Protein AF-0000000068497912 (afdb_homodimer)

pLDDT: mean 93.5, std 13.85, range [26.97, 98.94]

Sequence (272 aa):
MKKIILASHGDFSKGLLNAVKMIVGDLADCVSSYGLYPGQSASDFALELEKTISEDKECEYIILSDLYGASVCTAMLRLTNLHNVRLFSGMNLNMVLELLTRFSDELTVEDIDQLVEESRRGIQSVTLQIKEEEVFMKKIILASHGDFSKGLLNAVKMIVGDLADCVSSYGLYPGQSASDFALELEKTISEDKECEYIILSDLYGASVCTAMLRLTNLHNVRLFSGMNLNMVLELLTRFSDELTVEDIDQLVEESRRGIQSVTLQIKEEEVF

Solvent-accessible surface area (backbone atoms only — not comparable to full-atom values): 14237 Å² total; per-residue (Å²): 105,65,40,36,37,29,36,19,49,35,41,22,21,52,11,42,48,47,24,47,32,72,72,54,41,73,75,44,70,48,52,47,61,40,54,49,46,94,93,61,58,48,53,59,52,36,53,53,48,45,55,55,47,68,73,38,72,80,40,36,36,38,36,35,14,33,43,69,86,36,65,58,35,53,32,47,40,66,48,42,76,40,91,44,38,45,37,32,22,30,43,33,57,48,36,56,52,45,46,62,72,72,45,79,61,85,77,45,75,67,50,50,54,48,47,45,48,54,33,35,64,37,39,37,82,53,69,68,72,72,72,73,66,71,81,117,105,65,38,35,36,29,36,19,49,35,40,22,21,54,11,42,49,46,25,48,35,74,73,56,42,74,72,43,71,49,51,47,61,39,56,49,48,94,93,61,58,48,52,58,52,36,52,53,47,44,56,55,47,67,73,37,73,81,40,35,37,39,35,35,15,33,41,68,86,35,64,58,36,54,32,46,39,67,49,44,76,42,92,45,37,45,38,31,23,29,43,33,57,48,37,56,50,44,44,63,73,71,46,80,62,84,77,48,73,66,49,50,54,48,47,45,49,54,34,34,63,38,40,37,82,53,68,68,73,73,70,71,67,72,81,117

InterPro domains:
  IPR004701 Phosphotransferase system, mannose-type IIA component [PF03610] (3-112)
  IPR004701 Phosphotransferase system, mannose-type IIA component [PS51096] (1-123)
  IPR033887 PTS system mannose/sorbose specific IIA subunit [cd00006] (2-121)
  IPR036662 Phosphotransferase system, mannose-type IIA component superfamily [G3DSA:3.40.50.510] (1-135)
  IPR036662 Phosphotransferase system, mannose-type IIA component superfamily [SSF53062] (1-130)
  IPR051471 Bacterial PTS system sugar-specific components [PTHR33799] (1-133)

Secondary structure (DSSP, 8-state):
-EEEEEEEETTHHHHHHHHHHHHHGGGGGGEEEEEE-TT--HHHHHHHHHHHHHH-TTSEEEEEES-TTSHHHHHHHGGGGSTTEEEEES--HHHHHHHHHT--SPPPHHHHHHHHHHHHHT-EEE----------/-EEEEEEEETTHHHHHHHHHHHHHGGGGGGEEEEEE-TT--HHHHHHHHHHHHHT-TTSEEEEEES-TTSHHHHHHHGGGGSTTEEEEES--HHHHHHHHHT--SPPPHHHHHHHHHHHHHT-EEE----------

Nearest PDB structures (foldseek):
  3lfh-assembly2_D  TM=8.940E-01  e=1.026E-10  Caldanaerobacter subterraneus subsp. tengcongensis MB4
  3lfh-assembly1_B  TM=8.913E-01  e=1.690E-10  Caldanaerobacter subterraneus subsp. tengcongensis MB4
  5im4-assembly1_F  TM=8.823E-01  e=1.326E-09  Caldanaerobacter subterraneus subsp. tengcongensis MB4
  3bed-assembly1_A  TM=8.560E-01  e=9.185E-09  Enterococcus faecalis V583
  3mtq-assembly1_B  TM=8.418E-01  e=1.264E-07  Klebsiella pneumoniae subsp. pneumoniae MGH 78578

Structure (mmCIF, N/CA/C/O backbone):
data_AF-0000000068497912-model_v1
#
loop_
_entity.id
_entity.type
_entity.pdbx_description
1 polymer 'PTS system, mannose/fructose/sorbose IIA component'
#
loop_
_atom_site.group_PDB
_atom_site.id
_atom_site.type_symbol
_atom_site.label_atom_id
_atom_site.label_alt_id
_atom_site.label_comp_id
_atom_site.label_asym_id
_atom_site.label_entity_id
_atom_site.label_seq_id
_atom_site.pdbx_PDB_ins_code
_atom_site.Cartn_x
_atom_site.Cartn_y
_atom_site.Cartn_z
_atom_site.occupancy
_atom_site.B_iso_or_equiv
_atom_site.auth_seq_id
_atom_site.auth_comp_id
_atom_site.auth_asym_id
_atom_site.auth_atom_id
_atom_site.pdbx_PDB_model_num
ATOM 1 N N . MET A 1 1 ? 11.055 -19.547 -12.219 1 88.06 1 MET A N 1
ATOM 2 C CA . MET A 1 1 ? 10.453 -18.328 -12.766 1 88.06 1 MET A CA 1
ATOM 3 C C . MET A 1 1 ? 9.227 -17.922 -11.961 1 88.06 1 MET A C 1
ATOM 5 O O . MET A 1 1 ? 8.547 -18.766 -11.375 1 88.06 1 MET A O 1
ATOM 9 N N . LYS A 1 2 ? 9.086 -16.578 -11.719 1 95.69 2 LYS A N 1
ATOM 10 C CA . LYS A 1 2 ? 7.895 -16.172 -10.984 1 95.69 2 LYS A CA 1
ATOM 11 C C . LYS A 1 2 ? 7.184 -15.016 -11.68 1 95.69 2 LYS A C 1
ATOM 13 O O . LYS A 1 2 ? 7.812 -14.234 -12.398 1 95.69 2 LYS A O 1
ATOM 18 N N . LYS A 1 3 ? 5.91 -14.984 -11.523 1 97.62 3 LYS A N 1
ATOM 19 C CA . LYS A 1 3 ? 5.047 -13.891 -11.961 1 97.62 3 LYS A CA 1
ATOM 20 C C . LYS A 1 3 ? 4.293 -13.281 -10.781 1 97.62 3 LYS A C 1
ATOM 22 O O . LYS A 1 3 ? 3.82 -14 -9.898 1 97.62 3 LYS A O 1
ATOM 27 N N . ILE A 1 4 ? 4.266 -12.016 -10.812 1 98.5 4 ILE A N 1
ATOM 28 C CA . ILE A 1 4 ? 3.609 -11.289 -9.727 1 98.5 4 ILE A CA 1
ATOM 29 C C . ILE A 1 4 ? 2.395 -10.539 -10.273 1 98.5 4 ILE A C 1
ATOM 31 O O . ILE A 1 4 ? 2.48 -9.875 -11.312 1 98.5 4 ILE A O 1
ATOM 35 N N . ILE A 1 5 ? 1.302 -10.672 -9.594 1 98.81 5 ILE A N 1
ATOM 36 C CA . ILE A 1 5 ? 0.082 -9.969 -9.977 1 98.81 5 ILE A CA 1
ATOM 37 C C . ILE A 1 5 ? -0.362 -9.047 -8.844 1 98.81 5 ILE A C 1
ATOM 39 O O . ILE A 1 5 ? -0.628 -9.508 -7.73 1 98.81 5 ILE A O 1
ATOM 43 N N . LEU A 1 6 ? -0.413 -7.793 -9.125 1 98.94 6 LEU A N 1
ATOM 44 C CA . LEU A 1 6 ? -1.013 -6.824 -8.211 1 98.94 6 LEU A CA 1
ATOM 45 C C . LEU A 1 6 ? -2.508 -6.68 -8.477 1 98.94 6 LEU A C 1
ATOM 47 O O . LEU A 1 6 ? -2.912 -6.297 -9.578 1 98.94 6 LEU A O 1
ATOM 51 N N . ALA A 1 7 ? -3.338 -7.023 -7.52 1 98.88 7 ALA A N 1
ATOM 52 C CA . ALA A 1 7 ? -4.789 -6.969 -7.688 1 98.88 7 ALA A CA 1
ATOM 53 C C . ALA A 1 7 ? -5.418 -5.996 -6.695 1 98.88 7 ALA A C 1
ATOM 55 O O . ALA A 1 7 ? -5.219 -6.113 -5.484 1 98.88 7 ALA A O 1
ATOM 56 N N . SER A 1 8 ? -6.199 -5.078 -7.188 1 98.81 8 SER A N 1
ATOM 57 C CA . SER A 1 8 ? -6.727 -4.051 -6.293 1 98.81 8 SER A CA 1
ATOM 58 C C . SER A 1 8 ? -8.078 -3.529 -6.781 1 98.81 8 SER A C 1
ATOM 60 O O . SER A 1 8 ? -8.516 -3.867 -7.883 1 98.81 8 SER A O 1
ATOM 62 N N . HIS A 1 9 ? -8.664 -2.736 -5.926 1 98.69 9 HIS A N 1
ATOM 63 C CA . HIS A 1 9 ? -9.734 -1.853 -6.383 1 98.69 9 HIS A CA 1
ATOM 64 C C . HIS A 1 9 ? -9.188 -0.761 -7.301 1 98.69 9 HIS A C 1
ATOM 66 O O . HIS A 1 9 ? -8.141 -0.178 -7.023 1 98.69 9 HIS A O 1
ATOM 72 N N . GLY A 1 10 ? -9.844 -0.564 -8.391 1 98.44 10 GLY A N 1
ATOM 73 C CA . GLY A 1 10 ? -9.586 0.565 -9.266 1 98.44 10 GLY A CA 1
ATOM 74 C C . GLY A 1 10 ? -8.141 0.649 -9.719 1 98.44 10 GLY A C 1
ATOM 75 O O . GLY A 1 10 ? -7.562 -0.346 -10.164 1 98.44 10 GLY A O 1
ATOM 76 N N . ASP A 1 11 ? -7.547 1.841 -9.602 1 98.81 11 ASP A N 1
ATOM 77 C CA . ASP A 1 11 ? -6.262 2.145 -10.227 1 98.81 11 ASP A CA 1
ATOM 78 C C . ASP A 1 11 ? -5.113 1.924 -9.242 1 98.81 11 ASP A C 1
ATOM 80 O O . ASP A 1 11 ? -3.963 2.25 -9.547 1 98.81 11 ASP A O 1
ATOM 84 N N . PHE A 1 12 ? -5.383 1.399 -8.086 1 98.94 12 PHE A N 1
ATOM 85 C CA . PHE A 1 12 ? -4.359 1.249 -7.062 1 98.94 12 PHE A CA 1
ATOM 86 C C . PHE A 1 12 ? -3.209 0.387 -7.566 1 98.94 12 PHE A C 1
ATOM 88 O O . PHE A 1 12 ? -2.049 0.801 -7.516 1 98.94 12 PHE A O 1
ATOM 95 N N . SER A 1 13 ? -3.51 -0.768 -8.148 1 98.94 13 SER A N 1
ATOM 96 C CA . SER A 1 13 ? -2.479 -1.689 -8.609 1 98.94 13 SER A CA 1
ATOM 97 C C . SER A 1 13 ? -1.68 -1.091 -9.766 1 98.94 13 SER A C 1
ATOM 99 O O . SER A 1 13 ? -0.455 -1.228 -9.812 1 98.94 13 SER A O 1
ATOM 101 N N . LYS A 1 14 ? -2.365 -0.41 -10.641 1 98.81 14 LYS A N 1
ATOM 102 C CA . LYS A 1 14 ? -1.692 0.235 -11.766 1 98.81 14 LYS A CA 1
ATOM 103 C C . LYS A 1 14 ? -0.735 1.32 -11.281 1 98.81 14 LYS A C 1
ATOM 105 O O . LYS A 1 14 ? 0.389 1.429 -11.781 1 98.81 14 LYS A O 1
ATOM 110 N N . GLY A 1 15 ? -1.198 2.15 -10.367 1 98.88 15 GLY A N 1
ATOM 111 C CA . GLY A 1 15 ? -0.344 3.178 -9.789 1 98.88 15 GLY A CA 1
ATOM 112 C C . GLY A 1 15 ? 0.864 2.615 -9.07 1 98.88 15 GLY A C 1
ATOM 113 O O . GLY A 1 15 ? 1.977 3.127 -9.211 1 98.88 15 GLY A O 1
ATOM 114 N N . LEU A 1 16 ? 0.643 1.588 -8.266 1 98.94 16 LEU A N 1
ATOM 115 C CA . LEU A 1 16 ? 1.737 0.946 -7.543 1 98.94 16 LEU A CA 1
ATOM 116 C C . LEU A 1 16 ? 2.766 0.373 -8.516 1 98.94 16 LEU A C 1
ATOM 118 O O . LEU A 1 16 ? 3.971 0.54 -8.312 1 98.94 16 LEU A O 1
ATOM 122 N N . LEU A 1 17 ? 2.295 -0.245 -9.586 1 98.88 17 LEU A N 1
ATOM 123 C CA . LEU A 1 17 ? 3.203 -0.793 -10.586 1 98.88 17 LEU A CA 1
ATOM 124 C C . LEU A 1 17 ? 4.012 0.315 -11.25 1 98.88 17 LEU A C 1
ATOM 126 O O . LEU A 1 17 ? 5.211 0.151 -11.508 1 98.88 17 LEU A O 1
ATOM 130 N N . ASN A 1 18 ? 3.357 1.405 -11.508 1 98.88 18 ASN A N 1
ATOM 131 C CA . ASN A 1 18 ? 4.066 2.555 -12.055 1 98.88 18 ASN A CA 1
ATOM 132 C C . ASN A 1 18 ? 5.223 2.984 -11.156 1 98.88 18 ASN A C 1
ATOM 134 O O . ASN A 1 18 ? 6.332 3.221 -11.641 1 98.88 18 ASN A O 1
ATOM 138 N N . ALA A 1 19 ? 4.961 3.127 -9.883 1 98.75 19 ALA A N 1
ATOM 139 C CA . ALA A 1 19 ? 5.996 3.512 -8.93 1 98.75 19 ALA A CA 1
ATOM 140 C C . ALA A 1 19 ? 7.125 2.484 -8.906 1 98.75 19 ALA A C 1
ATOM 142 O O . ALA A 1 19 ? 8.305 2.846 -8.883 1 98.75 19 ALA A O 1
ATOM 143 N N . VAL A 1 20 ? 6.762 1.215 -8.906 1 98.75 20 VAL A N 1
ATOM 144 C CA . VAL A 1 20 ? 7.742 0.134 -8.875 1 98.75 20 VAL A CA 1
ATOM 145 C C . VAL A 1 20 ? 8.648 0.229 -10.102 1 98.75 20 VAL A C 1
ATOM 147 O O . VAL A 1 20 ? 9.875 0.156 -9.977 1 98.75 20 VAL A O 1
ATOM 150 N N . LYS A 1 21 ? 8.07 0.442 -11.25 1 98.62 21 LYS A N 1
ATOM 151 C CA . LYS A 1 21 ? 8.836 0.532 -12.492 1 98.62 21 LYS A CA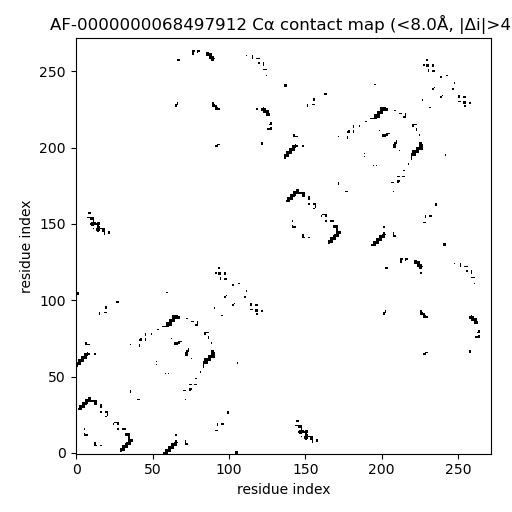 1
ATOM 152 C C . LYS A 1 21 ? 9.773 1.737 -12.477 1 98.62 21 LYS A C 1
ATOM 154 O O . LYS A 1 21 ? 10.883 1.68 -13.016 1 98.62 21 LYS A O 1
ATOM 159 N N . MET A 1 22 ? 9.344 2.791 -11.906 1 97.94 22 MET A N 1
ATOM 160 C CA . MET A 1 22 ? 10.18 3.982 -11.789 1 97.94 22 MET A CA 1
ATOM 161 C C . MET A 1 22 ? 11.414 3.697 -10.938 1 97.94 22 MET A C 1
ATOM 163 O O . MET A 1 22 ? 12.477 4.289 -11.156 1 97.94 22 MET A O 1
ATOM 167 N N . ILE A 1 23 ? 11.234 2.811 -10.016 1 97.62 23 ILE A N 1
ATOM 168 C CA . ILE A 1 23 ? 12.305 2.588 -9.047 1 97.62 23 ILE A CA 1
ATOM 169 C C . ILE A 1 23 ? 13.25 1.507 -9.562 1 97.62 23 ILE A C 1
ATOM 171 O O . ILE A 1 23 ? 14.477 1.672 -9.516 1 97.62 23 ILE A O 1
ATOM 175 N N . VAL A 1 24 ? 12.672 0.372 -10.148 1 97.5 24 VAL A N 1
ATOM 176 C CA . VAL A 1 24 ? 13.539 -0.77 -10.406 1 97.5 24 VAL A CA 1
ATOM 177 C C . VAL A 1 24 ? 13.578 -1.069 -11.898 1 97.5 24 VAL A C 1
ATOM 179 O O . VAL A 1 24 ? 14.266 -1.998 -12.336 1 97.5 24 VAL A O 1
ATOM 182 N N . GLY A 1 25 ? 12.852 -0.428 -12.703 1 97.38 25 GLY A N 1
ATOM 183 C CA . GLY A 1 25 ? 12.906 -0.598 -14.141 1 97.38 25 GLY A CA 1
ATOM 184 C C . GLY A 1 25 ? 12.492 -1.987 -14.594 1 97.38 25 GLY A C 1
ATOM 185 O O . GLY A 1 25 ? 11.422 -2.477 -14.227 1 97.38 25 GLY A O 1
ATOM 186 N N . ASP A 1 26 ? 13.406 -2.648 -15.258 1 96.5 26 ASP A N 1
ATOM 187 C CA . ASP A 1 26 ? 13.125 -3.906 -15.945 1 96.5 26 ASP A CA 1
ATOM 188 C C . ASP A 1 26 ? 12.938 -5.047 -14.953 1 96.5 26 ASP A C 1
ATOM 190 O O . ASP A 1 26 ? 12.352 -6.078 -15.281 1 96.5 26 ASP A O 1
ATOM 194 N N . LEU A 1 27 ? 13.445 -4.859 -13.781 1 96.19 27 LEU A N 1
ATOM 195 C CA . LEU A 1 27 ? 13.234 -5.887 -12.766 1 96.19 27 LEU A CA 1
ATOM 196 C C . LEU A 1 27 ? 11.742 -6.121 -12.531 1 96.19 27 LEU A C 1
ATOM 198 O O . LEU A 1 27 ? 11.344 -7.184 -12.055 1 96.19 27 LEU A O 1
ATOM 202 N N . ALA A 1 28 ? 10.891 -5.164 -12.969 1 97.69 28 ALA A N 1
ATOM 203 C CA . ALA A 1 28 ? 9.453 -5.242 -12.734 1 97.69 28 ALA A CA 1
ATOM 204 C C . ALA A 1 28 ? 8.727 -5.863 -13.922 1 97.69 28 ALA A C 1
ATOM 206 O O . ALA A 1 28 ? 7.496 -5.887 -13.969 1 97.69 28 ALA A O 1
ATOM 207 N N . ASP A 1 29 ? 9.422 -6.418 -14.852 1 97.5 29 ASP A N 1
ATOM 208 C CA . ASP A 1 29 ? 8.805 -6.93 -16.078 1 97.5 29 ASP A CA 1
ATOM 209 C C . ASP A 1 29 ? 7.922 -8.141 -15.781 1 97.5 29 ASP A C 1
ATOM 211 O O . ASP A 1 29 ? 7.031 -8.469 -16.562 1 97.5 29 ASP A O 1
ATOM 215 N N . CYS A 1 30 ? 8.188 -8.805 -14.688 1 97.5 30 CYS A N 1
ATOM 216 C CA . CYS A 1 30 ? 7.414 -9.984 -14.328 1 97.5 30 CYS A CA 1
ATOM 217 C C . CYS A 1 30 ? 6.18 -9.609 -13.516 1 97.5 30 CYS A C 1
ATOM 219 O O . CYS A 1 30 ? 5.461 -10.477 -13.023 1 97.5 30 CYS A O 1
ATOM 221 N N . VAL A 1 31 ? 5.898 -8.312 -13.391 1 98.56 31 VAL A N 1
ATOM 222 C CA . VAL A 1 31 ? 4.781 -7.832 -12.586 1 98.56 31 VAL A CA 1
ATOM 223 C C . VAL A 1 31 ? 3.664 -7.336 -13.5 1 98.56 31 VAL A C 1
ATOM 225 O O . VAL A 1 31 ? 3.916 -6.594 -14.453 1 98.56 31 VAL A O 1
ATOM 228 N N . SER A 1 32 ? 2.449 -7.762 -13.219 1 98.69 32 SER A N 1
ATOM 229 C CA . SER A 1 32 ? 1.259 -7.254 -13.891 1 98.69 32 SER A CA 1
ATOM 230 C C . SER A 1 32 ? 0.24 -6.723 -12.891 1 98.69 32 SER A C 1
ATOM 232 O O . SER A 1 32 ? 0.351 -6.98 -11.688 1 98.69 32 SER A O 1
ATOM 234 N N . SER A 1 33 ? -0.688 -5.93 -13.367 1 98.81 33 SER A N 1
ATOM 235 C CA . SER A 1 33 ? -1.695 -5.34 -12.492 1 98.81 33 SER A CA 1
ATOM 236 C C . SER A 1 33 ? -3.105 -5.664 -12.969 1 98.81 33 SER A C 1
ATOM 238 O O . SER A 1 33 ? -3.34 -5.801 -14.172 1 98.81 33 SER A O 1
ATOM 240 N N . TYR A 1 34 ? -3.943 -5.816 -11.984 1 98.62 34 TYR A N 1
ATOM 241 C CA . TYR A 1 34 ? -5.383 -5.949 -12.188 1 98.62 34 TYR A CA 1
ATOM 242 C C . TYR A 1 34 ? -6.152 -4.988 -11.289 1 98.62 34 TYR A C 1
ATOM 244 O O . TYR A 1 34 ? -5.918 -4.938 -10.086 1 98.62 34 TYR A O 1
ATOM 252 N N . GLY A 1 35 ? -7.047 -4.215 -11.906 1 98.75 35 GLY A N 1
ATOM 253 C CA . GLY A 1 35 ? -7.965 -3.352 -11.18 1 98.75 35 GLY A CA 1
ATOM 254 C C . GLY A 1 35 ? -9.414 -3.764 -11.328 1 98.75 35 GLY A C 1
ATOM 255 O O . GLY A 1 35 ? -9.875 -4.031 -12.438 1 98.75 35 GLY A O 1
ATOM 256 N N . LEU A 1 36 ? -10.109 -3.844 -10.211 1 98.62 36 LEU A N 1
ATOM 257 C CA . LEU A 1 36 ? -11.547 -4.109 -10.219 1 98.62 36 LEU A CA 1
ATOM 258 C C . LEU A 1 36 ? -12.344 -2.807 -10.258 1 98.62 36 LEU A C 1
ATOM 260 O O . LEU A 1 36 ? -12.188 -1.956 -9.375 1 98.62 36 LEU A O 1
ATOM 264 N N . TYR A 1 37 ? -13.164 -2.709 -11.211 1 98.12 37 TYR A N 1
ATOM 265 C CA . TYR A 1 37 ? -13.961 -1.497 -11.383 1 98.12 37 TYR A CA 1
ATOM 266 C C . TYR A 1 37 ? -15.445 -1.782 -11.172 1 98.12 37 TYR A C 1
ATOM 268 O O . TYR A 1 37 ? -15.867 -2.939 -11.203 1 98.12 37 TYR A O 1
ATOM 276 N N . PRO A 1 38 ? -16.203 -0.681 -10.836 1 96.25 38 PRO A N 1
ATOM 277 C CA . PRO A 1 38 ? -17.641 -0.885 -10.617 1 96.25 38 PRO A CA 1
ATOM 278 C C . PRO A 1 38 ? -18.312 -1.635 -11.766 1 96.25 38 PRO A C 1
ATOM 280 O O . PRO A 1 38 ? -18.062 -1.335 -12.938 1 96.25 38 PRO A O 1
ATOM 283 N N . GLY A 1 39 ? -19.094 -2.568 -11.438 1 96.19 39 GLY A N 1
ATOM 284 C CA . GLY A 1 39 ? -19.828 -3.336 -12.43 1 96.19 39 GLY A CA 1
ATOM 285 C C . GLY A 1 39 ? -19.094 -4.586 -12.875 1 96.19 39 GLY A C 1
ATOM 286 O O . GLY A 1 39 ? -19.641 -5.41 -13.609 1 96.19 39 GLY A O 1
ATOM 287 N N . GLN A 1 40 ? -17.875 -4.742 -12.445 1 96.88 40 GLN A N 1
ATOM 288 C CA . GLN A 1 40 ? -17.094 -5.918 -12.789 1 96.88 40 GLN A CA 1
ATOM 289 C C . GLN A 1 40 ? -17.125 -6.953 -11.672 1 96.88 40 GLN A C 1
ATOM 291 O O . GLN A 1 40 ? -17.516 -6.641 -10.547 1 96.88 40 GLN A O 1
ATOM 296 N N . SER A 1 41 ? -16.75 -8.219 -12.086 1 96.5 41 SER A N 1
ATOM 297 C CA . SER A 1 41 ? -16.688 -9.32 -11.141 1 96.5 41 SER A CA 1
ATOM 298 C C . SER A 1 41 ? -15.258 -9.797 -10.922 1 96.5 41 SER A C 1
ATOM 300 O O . SER A 1 41 ? -14.617 -10.281 -11.859 1 96.5 41 SER A O 1
ATOM 302 N N . ALA A 1 42 ? -14.805 -9.672 -9.75 1 96.44 42 ALA A N 1
ATOM 303 C CA . ALA A 1 42 ? -13.469 -10.164 -9.43 1 96.44 42 ALA A CA 1
ATOM 304 C C . ALA A 1 42 ? -13.352 -11.656 -9.695 1 96.44 42 ALA A C 1
ATOM 306 O O . ALA A 1 42 ? -12.289 -12.148 -10.07 1 96.44 42 ALA A O 1
ATOM 307 N N . SER A 1 43 ? -14.43 -12.391 -9.578 1 97.44 43 SER A N 1
ATOM 308 C CA . SER A 1 43 ? -14.453 -13.828 -9.805 1 97.44 43 SER A CA 1
ATOM 309 C C . SER A 1 43 ? -14.141 -14.164 -11.258 1 97.44 43 SER A C 1
ATOM 311 O O . SER A 1 43 ? -13.516 -15.188 -11.547 1 97.44 43 SER A O 1
ATOM 313 N N . ASP A 1 44 ? -14.57 -13.328 -12.148 1 97.62 44 ASP A N 1
ATOM 314 C CA . ASP A 1 44 ? -14.281 -13.547 -13.562 1 97.62 44 ASP A CA 1
ATOM 315 C C . ASP A 1 44 ? -12.773 -13.508 -13.82 1 97.62 44 ASP A C 1
ATOM 317 O O . ASP A 1 44 ? -12.242 -14.359 -14.539 1 97.62 44 ASP A O 1
ATOM 321 N N . PHE A 1 45 ? -12.156 -12.594 -13.227 1 96.94 45 PHE A N 1
ATOM 322 C CA . PHE A 1 45 ? -10.711 -12.5 -13.375 1 96.94 45 PHE A CA 1
ATOM 323 C C . PHE A 1 45 ? -10.023 -13.703 -12.75 1 96.94 45 PHE A C 1
ATOM 325 O O . PHE A 1 45 ? -9.094 -14.273 -13.328 1 96.94 45 PHE A O 1
ATOM 332 N N . ALA A 1 46 ? -10.453 -14.039 -11.57 1 97.88 46 ALA A N 1
ATOM 333 C CA . ALA A 1 46 ? -9.875 -15.188 -10.883 1 97.88 46 ALA A CA 1
ATOM 334 C C . ALA A 1 46 ? -9.984 -16.453 -11.734 1 97.88 46 ALA A C 1
ATOM 336 O O . ALA A 1 46 ? -9.047 -17.25 -11.789 1 97.88 46 ALA A O 1
ATOM 337 N N . LEU A 1 47 ? -11.102 -16.609 -12.414 1 97.44 47 LEU A N 1
ATOM 338 C CA . LEU A 1 47 ? -11.312 -17.781 -13.273 1 97.44 47 LEU A CA 1
ATOM 339 C C . LEU A 1 47 ? -10.352 -17.75 -14.453 1 97.44 47 LEU A C 1
ATOM 341 O O . LEU A 1 47 ? -9.781 -18.797 -14.805 1 97.44 47 LEU A O 1
ATOM 345 N N . GLU A 1 48 ? -10.234 -16.609 -14.977 1 97 48 GLU A N 1
ATOM 346 C CA . GLU A 1 48 ? -9.289 -16.469 -16.078 1 97 48 GLU A CA 1
ATOM 347 C C . GLU A 1 48 ? -7.863 -16.766 -15.625 1 97 48 GLU A C 1
ATOM 349 O O . GLU A 1 48 ? -7.117 -17.469 -16.312 1 97 48 GLU A O 1
ATOM 354 N N . LEU A 1 49 ? -7.52 -16.25 -14.516 1 97.5 49 LEU A N 1
ATOM 355 C CA . LEU A 1 49 ? -6.184 -16.453 -13.961 1 97.5 49 LEU A CA 1
ATOM 356 C C . LEU A 1 49 ? -5.965 -17.922 -13.625 1 97.5 49 LEU A C 1
ATOM 358 O O . LEU A 1 49 ? -4.875 -18.469 -13.844 1 97.5 49 LEU A O 1
ATOM 362 N N . GLU A 1 50 ? -6.973 -18.531 -13.102 1 97.75 50 GLU A N 1
ATOM 363 C CA . GLU A 1 50 ? -6.895 -19.953 -12.766 1 97.75 50 GLU A CA 1
ATOM 364 C C . GLU A 1 50 ? -6.535 -20.797 -13.992 1 97.75 50 GLU A C 1
ATOM 366 O O . GLU A 1 50 ? -5.691 -21.688 -13.914 1 97.75 50 GLU A O 1
ATOM 371 N N . LYS A 1 51 ? -7.172 -20.5 -15.078 1 97.25 51 LYS A N 1
ATOM 372 C CA . LYS A 1 51 ? -6.895 -21.219 -16.328 1 97.25 51 LYS A CA 1
ATOM 373 C C . LYS A 1 51 ? -5.441 -21.016 -16.75 1 97.25 51 LYS A C 1
ATOM 375 O O . LYS A 1 51 ? -4.758 -21.984 -17.094 1 97.25 51 LYS A O 1
ATOM 380 N N . THR A 1 52 ? -5.016 -19.781 -16.688 1 96.88 52 THR A N 1
ATOM 381 C CA . THR A 1 52 ? -3.648 -19.453 -17.078 1 96.88 52 THR A CA 1
ATOM 382 C C . THR A 1 52 ? -2.641 -20.188 -16.188 1 96.88 52 THR A C 1
ATOM 384 O O . THR A 1 52 ? -1.683 -20.781 -16.688 1 96.88 52 THR A O 1
ATOM 387 N N . ILE A 1 53 ? -2.859 -20.141 -14.922 1 97.25 53 ILE A N 1
ATOM 388 C CA . ILE A 1 53 ? -1.931 -20.703 -13.953 1 97.25 53 ILE A CA 1
ATOM 389 C C . ILE A 1 53 ? -1.916 -22.234 -14.078 1 97.25 53 ILE A C 1
ATOM 391 O O . ILE A 1 53 ? -0.862 -22.859 -13.961 1 97.25 53 ILE A O 1
AT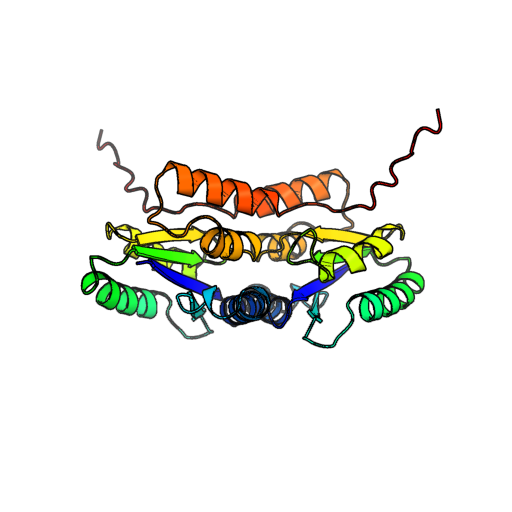OM 395 N N . SER A 1 54 ? -3.057 -22.828 -14.344 1 95.69 54 SER A N 1
ATOM 396 C CA . SER A 1 54 ? -3.17 -24.281 -14.453 1 95.69 54 SER A CA 1
ATOM 397 C C . SER A 1 54 ? -2.365 -24.812 -15.633 1 95.69 54 SER A C 1
ATOM 399 O O . SER A 1 54 ? -1.914 -25.953 -15.617 1 95.69 54 SER A O 1
ATOM 401 N N . GLU A 1 55 ? -2.166 -23.938 -16.562 1 95.31 55 GLU A N 1
ATOM 402 C CA . GLU A 1 55 ? -1.432 -24.312 -17.766 1 95.31 55 GLU A CA 1
ATOM 403 C C . GLU A 1 55 ? 0.061 -24.047 -17.609 1 95.31 55 GLU A C 1
ATOM 405 O O . GLU A 1 55 ? 0.866 -24.469 -18.438 1 95.31 55 GLU A O 1
ATOM 410 N N . ASP A 1 56 ? 0.419 -23.359 -16.625 1 94.38 56 ASP A N 1
ATOM 411 C CA . ASP A 1 56 ? 1.802 -22.969 -16.375 1 94.38 56 ASP A CA 1
ATOM 412 C C . ASP A 1 56 ? 2.26 -23.453 -14.992 1 94.38 56 ASP A C 1
ATOM 414 O O . ASP A 1 56 ? 2.645 -22.656 -14.141 1 94.38 56 ASP A O 1
ATOM 418 N N . LYS A 1 57 ? 2.385 -24.688 -14.828 1 91.19 57 LYS A N 1
ATOM 419 C CA . LYS A 1 57 ? 2.557 -25.312 -13.523 1 91.19 57 LYS A CA 1
ATOM 420 C C . LYS A 1 57 ? 3.975 -25.109 -12.992 1 91.19 57 LYS A C 1
ATOM 422 O O . LYS A 1 57 ? 4.219 -25.234 -11.789 1 91.19 57 LYS A O 1
ATOM 427 N N . GLU A 1 58 ? 4.891 -24.781 -13.805 1 93 58 GLU A N 1
ATOM 428 C CA . GLU A 1 58 ? 6.281 -24.641 -13.391 1 93 58 GLU A CA 1
ATOM 429 C C . GLU A 1 58 ? 6.578 -23.219 -12.906 1 93 58 GLU A C 1
ATOM 431 O O . GLU A 1 58 ? 7.605 -22.984 -12.273 1 93 58 GLU A O 1
ATOM 436 N N . CYS A 1 59 ? 5.68 -22.359 -13.164 1 95.88 59 CYS A N 1
ATOM 437 C CA . CYS A 1 59 ? 5.84 -20.969 -12.781 1 95.88 59 CYS A CA 1
ATOM 438 C C . CYS A 1 59 ? 5.156 -20.672 -11.453 1 95.88 59 CYS A C 1
ATOM 440 O O . CYS A 1 59 ? 4.016 -21.094 -11.234 1 95.88 59 CYS A O 1
ATOM 442 N N . GLU A 1 60 ? 5.855 -20.031 -10.562 1 97.44 60 GLU A N 1
ATOM 443 C CA . GLU A 1 60 ? 5.25 -19.578 -9.312 1 97.44 60 GLU A CA 1
ATOM 444 C C . GLU A 1 60 ? 4.5 -18.266 -9.508 1 97.44 60 GLU A C 1
ATOM 446 O O . GLU A 1 60 ? 5.027 -17.328 -10.102 1 97.44 60 GLU A O 1
ATOM 451 N N . TYR A 1 61 ? 3.262 -18.25 -9.031 1 98.06 61 TYR A N 1
ATOM 452 C CA . TYR A 1 61 ? 2.443 -17.047 -9.094 1 98.06 61 TYR A CA 1
ATOM 453 C C . TYR A 1 61 ? 2.258 -16.438 -7.711 1 98.06 61 TYR A C 1
ATOM 455 O O . TYR A 1 61 ? 1.786 -17.109 -6.789 1 98.06 61 TYR A O 1
ATOM 463 N N . ILE A 1 62 ? 2.652 -15.203 -7.629 1 98.5 62 ILE A N 1
ATOM 464 C CA . ILE A 1 62 ? 2.465 -14.461 -6.387 1 98.5 62 ILE A CA 1
ATOM 465 C C . ILE A 1 62 ? 1.446 -13.344 -6.605 1 98.5 62 ILE A C 1
ATOM 467 O O . ILE A 1 62 ? 1.67 -12.438 -7.41 1 98.5 62 ILE A O 1
ATOM 471 N N . ILE A 1 63 ? 0.364 -13.43 -5.867 1 98.81 63 ILE A N 1
ATOM 472 C CA . ILE A 1 63 ? -0.702 -12.438 -5.977 1 98.81 63 ILE A CA 1
ATOM 473 C C . ILE A 1 63 ? -0.695 -11.539 -4.742 1 98.81 63 ILE A C 1
ATOM 475 O O . ILE A 1 63 ? -0.753 -12.023 -3.609 1 98.81 63 ILE A O 1
ATOM 479 N N . LEU A 1 64 ? -0.577 -10.281 -4.965 1 98.88 64 LEU A N 1
ATOM 480 C CA . LEU A 1 64 ? -0.67 -9.273 -3.916 1 98.88 64 LEU A CA 1
ATOM 481 C C . LEU A 1 64 ? -1.978 -8.5 -4.023 1 98.88 64 LEU A C 1
ATOM 483 O O . LEU A 1 64 ? -2.186 -7.75 -4.984 1 98.88 64 LEU A O 1
ATOM 487 N N . SER A 1 65 ? -2.812 -8.656 -3.051 1 98.81 65 SER A N 1
ATOM 488 C CA . SER A 1 65 ? -4.098 -7.965 -3.037 1 98.81 65 SER A CA 1
ATOM 489 C C . SER A 1 65 ? -4.074 -6.762 -2.098 1 98.81 65 SER A C 1
ATOM 491 O O . SER A 1 65 ? -3.242 -6.695 -1.189 1 98.81 65 SER A O 1
ATOM 493 N N . ASP A 1 66 ? -5.008 -5.926 -2.299 1 98.69 66 ASP A N 1
ATOM 494 C CA . ASP A 1 66 ? -4.938 -4.641 -1.609 1 98.69 66 ASP A CA 1
ATOM 495 C C . ASP A 1 66 ? -5.527 -4.738 -0.206 1 98.69 66 ASP A C 1
ATOM 497 O O . ASP A 1 66 ? -5 -4.148 0.739 1 98.69 66 ASP A O 1
ATOM 501 N N . LEU A 1 67 ? -6.59 -5.465 -0.118 1 98.25 67 LEU A N 1
ATOM 502 C CA . LEU A 1 67 ? -7.305 -5.418 1.151 1 98.25 67 LEU A CA 1
ATOM 503 C C . LEU A 1 67 ? -7.891 -6.785 1.494 1 98.25 67 LEU A C 1
ATOM 505 O O . LEU A 1 67 ? -8.68 -7.336 0.724 1 98.25 67 LEU A O 1
ATOM 509 N N . TYR A 1 68 ? -7.609 -7.277 2.656 1 97.12 68 TYR A N 1
ATOM 510 C CA . TYR A 1 68 ? -8.156 -8.539 3.133 1 97.12 68 TYR A CA 1
ATOM 511 C C . TYR A 1 68 ? -9.656 -8.43 3.389 1 97.12 68 TYR A C 1
ATOM 513 O O . TYR A 1 68 ? -10.117 -7.43 3.947 1 97.12 68 TYR A O 1
ATOM 521 N N . GLY A 1 69 ? -10.398 -9.422 2.979 1 95.31 69 GLY A N 1
ATOM 522 C CA . GLY A 1 69 ? -11.82 -9.477 3.268 1 95.31 69 GLY A CA 1
ATOM 523 C C . GLY A 1 69 ? -12.672 -8.805 2.207 1 95.31 69 GLY A C 1
ATOM 524 O O . GLY A 1 69 ? -13.898 -8.883 2.248 1 95.31 69 GLY A O 1
ATOM 525 N N . ALA A 1 70 ? -12.031 -8.156 1.337 1 96.5 70 ALA A N 1
ATOM 526 C CA . ALA A 1 70 ? -12.773 -7.516 0.257 1 96.5 70 ALA A CA 1
ATOM 527 C C . ALA A 1 70 ? -12.93 -8.461 -0.935 1 96.5 70 ALA A C 1
ATOM 529 O O . ALA A 1 70 ? -12.32 -9.531 -0.97 1 96.5 70 ALA A O 1
ATOM 530 N N . SER A 1 71 ? -13.633 -7.965 -1.939 1 96.31 71 SER A N 1
ATOM 531 C CA . SER A 1 71 ? -14.016 -8.82 -3.059 1 96.31 71 SER A CA 1
ATOM 532 C C . SER A 1 71 ? -12.789 -9.273 -3.848 1 96.31 71 SER A C 1
ATOM 534 O O . SER A 1 71 ? -12.711 -10.43 -4.27 1 96.31 71 SER A O 1
ATOM 536 N N . VAL A 1 72 ? -11.867 -8.398 -4.055 1 98 72 VAL A N 1
ATOM 537 C CA . VAL A 1 72 ? -10.688 -8.727 -4.844 1 98 72 VAL A CA 1
ATOM 538 C C . VAL A 1 72 ? -9.914 -9.859 -4.176 1 98 72 VAL A C 1
ATOM 540 O O . VAL A 1 72 ? -9.656 -10.891 -4.797 1 98 72 VAL A O 1
ATOM 543 N N . CYS A 1 73 ? -9.586 -9.672 -2.91 1 98 73 CYS A N 1
ATOM 544 C CA . CYS A 1 73 ? -8.836 -10.688 -2.178 1 98 73 CYS A CA 1
ATOM 545 C C . CYS A 1 73 ? -9.633 -11.984 -2.068 1 98 73 CYS A C 1
ATOM 547 O O . CYS A 1 73 ? -9.086 -13.078 -2.227 1 98 73 CYS A O 1
ATOM 549 N N . THR A 1 74 ? -10.898 -11.852 -1.815 1 97.19 74 THR A N 1
ATOM 550 C CA . THR A 1 74 ? -11.766 -13.008 -1.656 1 97.19 74 THR A CA 1
ATOM 551 C C . THR A 1 74 ? -11.797 -13.844 -2.934 1 97.19 74 THR A C 1
ATOM 553 O O . THR A 1 74 ? -11.719 -15.078 -2.881 1 97.19 74 THR A O 1
ATOM 556 N N . ALA A 1 75 ? -11.859 -13.219 -4.023 1 97.81 75 ALA A N 1
ATOM 557 C CA . ALA A 1 75 ? -11.891 -13.93 -5.301 1 97.81 75 ALA A CA 1
ATOM 558 C C . ALA A 1 75 ? -10.594 -14.68 -5.543 1 97.81 75 ALA A C 1
ATOM 560 O O . ALA A 1 75 ? -10.594 -15.781 -6.102 1 97.81 75 ALA A O 1
ATOM 561 N N . MET A 1 76 ? -9.492 -14.117 -5.078 1 98 76 MET A N 1
ATOM 562 C CA . MET A 1 76 ? -8.18 -14.711 -5.336 1 98 76 MET A CA 1
ATOM 563 C C . MET A 1 76 ? -7.949 -15.922 -4.434 1 98 76 MET A C 1
ATOM 565 O O . MET A 1 76 ? -7.082 -16.75 -4.711 1 98 76 MET A O 1
ATOM 569 N N . LEU A 1 77 ? -8.719 -15.992 -3.381 1 97.12 77 LEU A N 1
ATOM 570 C CA . LEU A 1 77 ? -8.539 -17.062 -2.4 1 97.12 77 LEU A CA 1
ATOM 571 C C . LEU A 1 77 ? -8.648 -18.422 -3.059 1 97.12 77 LEU A C 1
ATOM 573 O O . LEU A 1 77 ? -7.934 -19.359 -2.689 1 97.12 77 LEU A O 1
ATOM 577 N N . ARG A 1 78 ? -9.484 -18.547 -4.016 1 94.69 78 ARG A N 1
ATOM 578 C CA . ARG A 1 78 ? -9.703 -19.844 -4.648 1 94.69 78 ARG A CA 1
ATOM 579 C C . ARG A 1 78 ? -8.445 -20.328 -5.363 1 94.69 78 ARG A C 1
ATOM 581 O O . ARG A 1 78 ? -8.25 -21.531 -5.539 1 94.69 78 ARG A O 1
ATOM 588 N N . LEU A 1 79 ? -7.613 -19.391 -5.785 1 97.38 79 LEU A N 1
ATOM 589 C CA . LEU A 1 79 ? -6.414 -19.734 -6.543 1 97.38 79 LEU A CA 1
ATOM 590 C C . LEU A 1 79 ? -5.363 -20.359 -5.637 1 97.38 79 LEU A C 1
ATOM 592 O O . LEU A 1 79 ? -4.422 -21 -6.117 1 97.38 79 LEU A O 1
ATOM 596 N N . THR A 1 80 ? -5.531 -20.125 -4.34 1 96.69 80 THR A N 1
ATOM 597 C CA . THR A 1 80 ? -4.543 -20.641 -3.396 1 96.69 80 THR A CA 1
ATOM 598 C C . THR A 1 80 ? -4.656 -22.156 -3.273 1 96.69 80 THR A C 1
ATOM 600 O O . THR A 1 80 ? -3.814 -22.797 -2.637 1 96.69 80 THR A O 1
ATOM 603 N N . ASN A 1 81 ? -5.645 -22.797 -3.898 1 93.75 81 ASN A N 1
ATOM 604 C CA . ASN A 1 81 ? -5.746 -24.25 -3.994 1 93.75 81 ASN A CA 1
ATOM 605 C C . ASN A 1 81 ? -4.703 -24.828 -4.941 1 93.75 81 ASN A C 1
ATOM 607 O O . ASN A 1 81 ? -4.426 -26.016 -4.914 1 93.75 81 ASN A O 1
ATOM 611 N N . LEU A 1 82 ? -4.219 -23.969 -5.82 1 94.94 82 LEU A N 1
ATOM 612 C CA . LEU A 1 82 ? -3.15 -24.391 -6.723 1 94.94 82 LEU A CA 1
ATOM 613 C C . LEU A 1 82 ? -1.799 -24.344 -6.02 1 94.94 82 LEU A C 1
ATOM 615 O O . LEU A 1 82 ? -1.493 -23.391 -5.301 1 94.94 82 LEU A O 1
ATOM 619 N N . HIS A 1 83 ? -0.963 -25.312 -6.207 1 92.69 83 HIS A N 1
ATOM 620 C CA . HIS A 1 83 ? 0.257 -25.516 -5.434 1 92.69 83 HIS A CA 1
ATOM 621 C C . HIS A 1 83 ? 1.284 -24.422 -5.73 1 92.69 83 HIS A C 1
ATOM 623 O O . HIS A 1 83 ? 2.201 -24.203 -4.941 1 92.69 83 HIS A O 1
ATOM 629 N N . ASN A 1 84 ? 1.213 -23.781 -6.902 1 96.06 84 ASN A N 1
ATOM 630 C CA . ASN A 1 84 ? 2.225 -22.812 -7.305 1 96.06 84 ASN A CA 1
ATOM 631 C C . ASN A 1 84 ? 1.72 -21.375 -7.152 1 96.06 84 ASN A C 1
ATOM 633 O O . ASN A 1 84 ? 2.152 -20.484 -7.879 1 96.06 84 ASN A O 1
ATOM 637 N N . VAL A 1 85 ? 0.701 -21.172 -6.227 1 97.31 85 VAL A N 1
ATOM 638 C CA . VAL A 1 85 ? 0.149 -19.828 -6.023 1 97.31 85 VAL A CA 1
ATOM 639 C C . VAL A 1 85 ? 0.314 -19.422 -4.559 1 97.31 85 VAL A C 1
ATOM 641 O O . VAL A 1 85 ? 0.029 -20.219 -3.652 1 97.31 85 VAL A O 1
ATOM 644 N N . ARG A 1 86 ? 0.811 -18.219 -4.359 1 97.75 86 ARG A N 1
ATOM 645 C CA . ARG A 1 86 ? 0.82 -17.547 -3.061 1 97.75 86 ARG A CA 1
ATOM 646 C C . ARG A 1 86 ? 0.026 -16.25 -3.105 1 97.75 86 ARG A C 1
ATOM 648 O O . ARG A 1 86 ? 0.12 -15.492 -4.074 1 97.75 86 ARG A O 1
ATOM 655 N N . LEU A 1 87 ? -0.763 -16.062 -2.084 1 98.5 87 LEU A N 1
ATOM 656 C CA . LEU A 1 87 ? -1.599 -14.867 -2 1 98.5 87 LEU A CA 1
ATOM 657 C C . LEU A 1 87 ? -1.264 -14.055 -0.755 1 98.5 87 LEU A C 1
ATOM 659 O O . LEU A 1 87 ? -1.145 -14.609 0.34 1 98.5 87 LEU A O 1
ATOM 663 N N . PHE A 1 88 ? -1.089 -12.773 -0.97 1 98.75 88 PHE A N 1
ATOM 664 C CA . PHE A 1 88 ? -0.898 -11.836 0.132 1 98.75 88 PHE A CA 1
ATOM 665 C C . PHE A 1 88 ? -1.935 -10.719 0.08 1 98.75 88 PHE A C 1
ATOM 667 O O . PHE A 1 88 ? -2.426 -10.375 -0.996 1 98.75 88 PHE A O 1
ATOM 674 N N . SER A 1 89 ? -2.246 -10.148 1.233 1 98.62 89 SER A N 1
ATOM 675 C CA . SER A 1 89 ? -3.076 -8.953 1.319 1 98.62 89 SER A CA 1
ATOM 676 C C . SER A 1 89 ? -2.283 -7.77 1.864 1 98.62 89 SER A C 1
ATOM 678 O O . SER A 1 89 ? -1.186 -7.941 2.396 1 98.62 89 SER A O 1
ATOM 680 N N . GLY A 1 90 ? -2.865 -6.578 1.698 1 98.62 90 GLY A N 1
ATOM 681 C CA . GLY A 1 90 ? -2.277 -5.387 2.289 1 98.62 90 GLY A CA 1
ATOM 682 C C . GLY A 1 90 ? -1.055 -4.887 1.543 1 98.62 90 GLY A C 1
ATOM 683 O O . GLY A 1 90 ? -0.133 -4.336 2.148 1 98.62 90 GLY A O 1
ATOM 684 N N . MET A 1 91 ? -1.051 -5.078 0.311 1 98.75 91 MET A N 1
ATOM 685 C CA . MET A 1 91 ? 0.156 -4.773 -0.453 1 98.75 91 MET A CA 1
ATOM 686 C C . MET A 1 91 ? 0.56 -3.314 -0.269 1 98.75 91 MET A C 1
ATOM 688 O O . MET A 1 91 ? -0.297 -2.441 -0.114 1 98.75 91 MET A O 1
ATOM 692 N N . ASN A 1 92 ? 1.796 -3.066 -0.282 1 98.75 92 ASN A N 1
ATOM 693 C CA . ASN A 1 92 ? 2.428 -1.753 -0.314 1 98.75 92 ASN A CA 1
ATOM 694 C C . ASN A 1 92 ? 3.729 -1.776 -1.111 1 98.75 92 ASN A C 1
ATOM 696 O O . ASN A 1 92 ? 4.098 -2.807 -1.679 1 98.75 92 ASN A O 1
ATOM 700 N N . LEU A 1 93 ? 4.301 -0.676 -1.251 1 98.81 93 LEU A N 1
ATOM 701 C CA . LEU A 1 93 ? 5.488 -0.555 -2.094 1 98.81 93 LEU A CA 1
ATOM 702 C C . LEU A 1 93 ? 6.633 -1.399 -1.546 1 98.81 93 LEU A C 1
ATOM 704 O O . LEU A 1 93 ? 7.336 -2.066 -2.307 1 98.81 93 LEU A O 1
ATOM 708 N N . ASN A 1 94 ? 6.859 -1.432 -0.234 1 98.19 94 ASN A N 1
ATOM 709 C CA . ASN A 1 94 ? 7.906 -2.232 0.394 1 98.19 94 ASN A CA 1
ATOM 710 C C . ASN A 1 94 ? 7.793 -3.705 0.007 1 98.19 94 ASN A C 1
ATOM 712 O O . ASN A 1 94 ? 8.789 -4.34 -0.333 1 98.19 94 ASN A O 1
ATOM 716 N N . MET A 1 95 ? 6.617 -4.199 0.02 1 98.62 95 MET A N 1
ATOM 717 C CA . MET A 1 95 ? 6.383 -5.613 -0.263 1 98.62 95 MET A CA 1
ATOM 718 C C . MET A 1 95 ? 6.82 -5.965 -1.682 1 98.62 95 MET A C 1
ATOM 720 O O . MET A 1 95 ? 7.535 -6.945 -1.891 1 98.62 95 MET A O 1
ATOM 724 N N . VAL A 1 96 ? 6.398 -5.141 -2.621 1 98.62 96 VAL A N 1
ATOM 725 C CA . VAL A 1 96 ? 6.691 -5.418 -4.023 1 98.62 96 VAL A CA 1
ATOM 726 C C . VAL A 1 96 ? 8.195 -5.309 -4.27 1 98.62 96 VAL A C 1
ATOM 728 O O . VAL A 1 96 ? 8.789 -6.176 -4.914 1 98.62 96 VAL A O 1
ATOM 731 N N . LEU A 1 97 ? 8.789 -4.305 -3.684 1 98.12 97 LEU A N 1
ATOM 732 C CA . LEU A 1 97 ? 10.219 -4.109 -3.895 1 98.12 97 LEU A CA 1
ATOM 733 C C . LEU A 1 97 ? 11.023 -5.246 -3.266 1 98.12 97 LEU A C 1
ATOM 735 O O . LEU A 1 97 ? 11.977 -5.746 -3.867 1 98.12 97 LEU A O 1
ATOM 739 N N . GLU A 1 98 ? 10.641 -5.633 -2.061 1 97.06 98 GLU A N 1
ATOM 740 C CA . GLU A 1 98 ? 11.32 -6.754 -1.412 1 97.06 98 GLU A CA 1
ATOM 741 C C . GLU A 1 98 ? 11.211 -8.023 -2.248 1 97.06 98 GLU A C 1
ATOM 743 O O . GLU A 1 98 ? 12.195 -8.742 -2.43 1 97.06 98 GLU A O 1
ATOM 748 N N . LEU A 1 99 ? 10.023 -8.273 -2.742 1 97.31 99 LEU A N 1
ATOM 749 C CA . LEU A 1 99 ? 9.773 -9.461 -3.549 1 97.31 99 LEU A CA 1
ATOM 750 C C . LEU A 1 99 ? 10.68 -9.492 -4.773 1 97.31 99 LEU A C 1
ATOM 752 O O . LEU A 1 99 ? 11.188 -10.547 -5.148 1 97.31 99 LEU A O 1
ATOM 756 N N . LEU A 1 100 ? 10.945 -8.336 -5.352 1 97.06 100 LEU A N 1
ATOM 757 C CA . LEU A 1 100 ? 11.688 -8.242 -6.609 1 97.06 100 LEU A CA 1
ATOM 758 C C . LEU A 1 100 ? 13.188 -8.242 -6.355 1 97.06 100 LEU A C 1
ATOM 760 O O . LEU A 1 100 ? 13.961 -8.734 -7.188 1 97.06 100 LEU A O 1
ATOM 764 N N . THR A 1 101 ? 13.617 -7.754 -5.195 1 96 101 THR A N 1
ATOM 765 C CA . THR A 1 101 ? 15.047 -7.516 -5.02 1 96 101 THR A CA 1
ATOM 766 C C . THR A 1 101 ? 15.656 -8.555 -4.082 1 96 101 THR A C 1
ATOM 768 O O . THR A 1 101 ? 16.844 -8.867 -4.191 1 96 101 THR A O 1
ATOM 771 N N . ARG A 1 102 ? 14.898 -9.062 -3.227 1 93.38 102 ARG A N 1
ATOM 772 C CA . ARG A 1 102 ? 15.469 -9.938 -2.211 1 93.38 102 ARG A CA 1
ATOM 773 C C . ARG A 1 102 ? 15.055 -11.391 -2.453 1 93.38 102 ARG A C 1
ATOM 775 O O . ARG A 1 102 ? 15.797 -12.312 -2.109 1 93.38 102 ARG A O 1
ATOM 782 N N . PHE A 1 103 ? 13.898 -11.602 -3.086 1 90.62 103 PHE A N 1
ATOM 783 C CA . PHE A 1 103 ? 13.375 -12.953 -3.238 1 90.62 103 PHE A CA 1
ATOM 784 C C . PHE A 1 103 ? 13.258 -13.328 -4.711 1 90.62 103 PHE A C 1
ATOM 786 O O . PHE A 1 103 ? 12.148 -13.469 -5.238 1 90.62 103 PHE A O 1
ATOM 793 N N . SER A 1 104 ? 14.312 -13.602 -5.305 1 81.69 104 SER A N 1
ATOM 794 C CA . SER A 1 104 ? 14.344 -13.859 -6.742 1 81.69 104 SER A CA 1
ATOM 795 C C . SER A 1 104 ? 13.945 -15.297 -7.051 1 81.69 104 SER A C 1
ATOM 797 O O . SER A 1 104 ? 13.477 -15.594 -8.156 1 81.69 104 SER A O 1
ATOM 799 N N . ASP A 1 105 ? 14.07 -16.172 -6.086 1 87.38 105 ASP A N 1
ATOM 800 C CA . ASP A 1 105 ? 13.742 -17.578 -6.27 1 87.38 105 ASP A CA 1
ATOM 801 C C . ASP A 1 105 ? 12.359 -17.891 -5.707 1 87.38 105 ASP A C 1
ATOM 803 O O . ASP A 1 105 ? 11.656 -17 -5.227 1 87.38 105 ASP A O 1
ATOM 807 N N . GLU A 1 106 ? 12.008 -19.141 -5.832 1 91.62 106 GLU A N 1
ATOM 808 C CA . GLU A 1 106 ? 10.742 -19.578 -5.254 1 91.62 106 GLU A CA 1
ATOM 809 C C . GLU A 1 106 ? 10.703 -19.328 -3.75 1 91.62 106 GLU A C 1
ATOM 811 O O . GLU A 1 106 ? 11.695 -19.547 -3.051 1 91.62 106 GLU A O 1
ATOM 816 N N . LEU A 1 107 ? 9.562 -18.938 -3.334 1 94.56 107 LEU A N 1
ATOM 817 C CA . LEU A 1 107 ? 9.438 -18.562 -1.927 1 94.56 107 LEU A CA 1
ATOM 818 C C . LEU A 1 107 ? 9.312 -19.812 -1.051 1 94.56 107 LEU A C 1
ATOM 820 O O . LEU A 1 107 ? 8.43 -20.641 -1.264 1 94.56 107 LEU A O 1
ATOM 824 N N . THR A 1 108 ? 10.172 -19.891 -0.107 1 94.62 108 THR A N 1
ATOM 825 C CA . THR A 1 108 ? 10 -20.859 0.969 1 94.62 108 THR A CA 1
ATOM 826 C C . THR A 1 108 ? 9.062 -20.328 2.041 1 94.62 108 THR A C 1
ATOM 828 O O . THR A 1 108 ? 8.68 -19.156 2.004 1 94.62 108 THR A O 1
ATOM 831 N N . VAL A 1 109 ? 8.711 -21.172 2.971 1 93.75 109 VAL A N 1
ATOM 832 C CA . VAL A 1 109 ? 7.879 -20.734 4.09 1 93.75 109 VAL A CA 1
ATOM 833 C C . VAL A 1 109 ? 8.594 -19.641 4.871 1 93.75 109 VAL A C 1
ATOM 835 O O . VAL A 1 109 ? 7.973 -18.656 5.281 1 93.75 109 VAL A O 1
ATOM 838 N N . GLU A 1 110 ? 9.82 -19.828 5.027 1 95.88 110 GLU A N 1
ATOM 839 C CA . GLU A 1 110 ? 10.617 -18.812 5.723 1 95.88 110 GLU A CA 1
ATOM 840 C C . GLU A 1 110 ? 10.633 -17.5 4.961 1 95.88 110 GLU A C 1
ATOM 842 O O . GLU A 1 110 ? 10.594 -16.422 5.566 1 95.88 110 GLU A O 1
ATOM 847 N N . ASP A 1 111 ? 10.742 -17.578 3.66 1 97 111 ASP A N 1
ATOM 848 C CA . ASP A 1 111 ? 10.734 -16.375 2.824 1 97 111 ASP A CA 1
ATOM 849 C C . ASP A 1 111 ? 9.406 -15.633 2.965 1 97 111 ASP A C 1
ATOM 851 O O . ASP A 1 111 ? 9.391 -14.398 2.996 1 97 111 ASP A O 1
ATOM 855 N N . ILE A 1 112 ? 8.359 -16.391 3.039 1 97.25 112 ILE A N 1
ATOM 856 C CA . ILE A 1 112 ? 7.027 -15.805 3.166 1 97.25 112 ILE A CA 1
ATOM 857 C C . ILE A 1 112 ? 6.934 -15 4.461 1 97.25 112 ILE A C 1
ATOM 859 O O . ILE A 1 112 ? 6.48 -13.852 4.457 1 97.25 112 ILE A O 1
ATOM 863 N N . ASP A 1 113 ? 7.379 -15.586 5.512 1 97.44 113 ASP A N 1
ATOM 864 C CA . ASP A 1 113 ? 7.367 -14.906 6.801 1 97.44 113 ASP A CA 1
ATOM 865 C C . ASP A 1 113 ? 8.227 -13.648 6.77 1 97.44 113 ASP A C 1
ATOM 867 O O . ASP A 1 113 ? 7.828 -12.594 7.281 1 97.44 113 ASP A O 1
ATOM 871 N N . GLN A 1 114 ? 9.32 -13.758 6.211 1 97.56 114 GLN A N 1
ATOM 872 C CA . GLN A 1 114 ? 10.242 -12.625 6.133 1 97.56 114 GLN A CA 1
ATOM 873 C C . GLN A 1 114 ? 9.648 -11.5 5.281 1 97.56 114 GLN A C 1
ATOM 875 O O . GLN A 1 114 ? 9.773 -10.328 5.629 1 97.56 114 GLN A O 1
ATOM 880 N N . LEU A 1 115 ? 9.055 -11.875 4.176 1 98.06 115 LEU A N 1
ATOM 881 C CA . LEU A 1 115 ? 8.43 -10.883 3.307 1 98.06 115 LEU A CA 1
ATOM 882 C C . LEU A 1 115 ? 7.352 -10.102 4.055 1 98.06 115 LEU A C 1
ATOM 884 O O . LEU A 1 115 ? 7.301 -8.875 3.98 1 98.06 115 LEU A O 1
ATOM 888 N N . VAL A 1 116 ? 6.523 -10.812 4.797 1 98.31 116 VAL A N 1
ATOM 889 C CA . VAL A 1 116 ? 5.457 -10.188 5.57 1 98.31 116 VAL A CA 1
ATOM 890 C C . VAL A 1 116 ? 6.059 -9.258 6.625 1 98.31 116 VAL A C 1
ATOM 892 O O . VAL A 1 116 ? 5.641 -8.109 6.762 1 98.31 116 VAL A O 1
ATOM 895 N N . GLU A 1 117 ? 7.047 -9.719 7.246 1 97.81 117 GLU A N 1
ATOM 896 C CA . GLU A 1 117 ? 7.691 -8.945 8.305 1 97.81 117 GLU A CA 1
ATOM 897 C C . GLU A 1 117 ? 8.32 -7.672 7.746 1 97.81 117 GLU A C 1
ATOM 899 O O . GLU A 1 117 ? 8.148 -6.586 8.305 1 97.81 117 GLU A O 1
ATOM 904 N N . GLU A 1 118 ? 9.039 -7.828 6.715 1 96.88 118 GLU A N 1
ATOM 905 C CA . GLU A 1 118 ? 9.703 -6.672 6.113 1 96.88 118 GLU A CA 1
ATOM 906 C C . GLU A 1 118 ? 8.688 -5.672 5.574 1 96.88 118 GLU A C 1
ATOM 908 O O . GLU A 1 118 ? 8.906 -4.461 5.633 1 96.88 118 GLU A O 1
ATOM 913 N N . SER A 1 119 ? 7.613 -6.199 5.016 1 98.25 119 SER A N 1
ATOM 914 C CA . SER A 1 119 ? 6.543 -5.34 4.52 1 98.25 119 SER A CA 1
ATOM 915 C C . SER A 1 119 ? 5.906 -4.539 5.648 1 98.25 119 SER A C 1
ATOM 917 O O . SER A 1 119 ? 5.633 -3.346 5.492 1 98.25 119 SER A O 1
ATOM 919 N N . ARG A 1 120 ? 5.738 -5.172 6.777 1 98.5 120 ARG A N 1
ATOM 920 C CA . ARG A 1 120 ? 5.172 -4.52 7.957 1 98.5 120 ARG A CA 1
ATOM 921 C C . ARG A 1 120 ? 6.152 -3.514 8.547 1 98.5 120 ARG A C 1
ATOM 923 O O . ARG A 1 120 ? 5.754 -2.436 8.992 1 98.5 120 ARG A O 1
ATOM 930 N N . ARG A 1 121 ? 7.359 -3.838 8.5 1 97.25 121 ARG A N 1
ATOM 931 C CA . ARG A 1 121 ? 8.391 -2.99 9.086 1 97.25 121 ARG A CA 1
ATOM 932 C C . ARG A 1 121 ? 8.445 -1.632 8.398 1 97.25 121 ARG A C 1
ATOM 934 O O . ARG A 1 121 ? 8.766 -0.622 9.023 1 97.25 121 ARG A O 1
ATOM 941 N N . GLY A 1 122 ? 8.094 -1.647 7.152 1 97.31 122 GLY A N 1
ATOM 942 C CA . GLY A 1 122 ? 8.102 -0.405 6.395 1 97.31 122 GLY A CA 1
ATOM 943 C C . GLY A 1 122 ? 7.02 0.566 6.836 1 97.31 122 GLY A C 1
ATOM 944 O O . GLY A 1 122 ? 7.07 1.752 6.5 1 97.31 122 GLY A O 1
ATOM 945 N N . ILE A 1 123 ? 6.023 0.07 7.574 1 98.5 123 ILE A N 1
ATOM 946 C CA . ILE A 1 123 ? 4.93 0.901 8.062 1 98.5 123 ILE A CA 1
ATOM 947 C C . ILE A 1 123 ? 5.293 1.492 9.422 1 98.5 123 ILE A C 1
ATOM 949 O O . ILE A 1 123 ? 5.32 0.779 10.422 1 98.5 123 ILE A O 1
ATOM 953 N N . GLN A 1 124 ? 5.535 2.852 9.359 1 97.25 124 GLN A N 1
ATOM 954 C CA . GLN A 1 124 ? 6.027 3.516 10.562 1 97.25 124 GLN A CA 1
ATOM 955 C C . GLN A 1 124 ? 5.527 4.953 10.641 1 97.25 124 GLN A C 1
ATOM 957 O O . GLN A 1 124 ? 5.281 5.59 9.609 1 97.25 124 GLN A O 1
ATOM 962 N N . SER A 1 125 ? 5.344 5.398 11.961 1 97.88 125 SER A N 1
ATOM 963 C CA . SER A 1 125 ? 5.316 6.836 12.203 1 97.88 125 SER A CA 1
ATOM 964 C C . SER A 1 125 ? 6.719 7.43 12.156 1 97.88 125 SER A C 1
ATOM 966 O O . SER A 1 125 ? 7.633 6.93 12.82 1 97.88 125 SER A O 1
ATOM 968 N N . VAL A 1 126 ? 6.887 8.43 11.336 1 95.94 126 VAL A N 1
ATOM 969 C CA . VAL A 1 126 ? 8.234 8.93 11.07 1 95.94 126 VAL A CA 1
ATOM 970 C C . VAL A 1 126 ? 8.383 10.336 11.664 1 95.94 126 VAL A C 1
ATOM 972 O O . VAL A 1 126 ? 7.551 11.211 11.422 1 95.94 126 VAL A O 1
ATOM 975 N N . THR A 1 127 ? 9.344 10.531 12.508 1 89.81 127 THR A N 1
ATOM 976 C CA . THR A 1 127 ? 9.656 11.844 13.062 1 89.81 127 THR A CA 1
ATOM 977 C C . THR A 1 127 ? 11.148 12.148 12.914 1 89.81 127 THR A C 1
ATOM 979 O O . THR A 1 127 ? 11.961 11.234 12.758 1 89.81 127 THR A O 1
ATOM 982 N N . LEU A 1 128 ? 11.5 13.414 12.828 1 81.38 128 LEU A N 1
ATOM 983 C CA . LEU A 1 128 ? 12.891 13.836 12.773 1 81.38 128 LEU A CA 1
ATOM 984 C C . LEU A 1 128 ? 13.602 13.539 14.094 1 81.38 128 LEU A C 1
ATOM 986 O O . LEU A 1 128 ? 13.062 13.797 15.164 1 81.38 128 LEU A O 1
ATOM 990 N N . GLN A 1 129 ? 14.219 12.391 14.242 1 64.31 129 GLN A N 1
ATOM 991 C CA . GLN A 1 129 ? 14.992 12.18 15.461 1 64.31 129 GLN A CA 1
ATOM 992 C C . GLN A 1 129 ? 16.016 13.289 15.664 1 64.31 129 GLN A C 1
ATOM 994 O O . GLN A 1 129 ? 16.828 13.57 14.773 1 64.31 129 GLN A O 1
ATOM 999 N N . ILE A 1 130 ? 15.703 14.414 16.141 1 49.91 130 ILE A N 1
ATOM 1000 C CA . ILE A 1 130 ? 16.828 15.234 16.578 1 49.91 130 ILE A CA 1
ATOM 1001 C C . ILE A 1 130 ? 17.703 14.438 17.547 1 49.91 130 ILE A C 1
ATOM 1003 O O . ILE A 1 130 ? 17.25 14.008 18.609 1 49.91 130 ILE A O 1
ATOM 1007 N N . LYS A 1 131 ? 18.531 13.602 16.969 1 44.41 131 LYS A N 1
ATOM 1008 C CA . LYS A 1 131 ? 19.578 13.086 17.844 1 44.41 131 LYS A CA 1
ATOM 1009 C C . LYS A 1 131 ? 20.109 14.18 18.766 1 44.41 131 LYS A C 1
ATOM 1011 O O . LYS A 1 131 ? 20.609 15.203 18.312 1 44.41 131 LYS A O 1
ATOM 1016 N N . GLU A 1 132 ? 19.406 14.477 19.797 1 37.09 132 GLU A N 1
ATOM 1017 C CA . GLU A 1 132 ? 20.156 15.148 20.859 1 37.09 132 GLU A CA 1
ATOM 1018 C C . GLU A 1 132 ? 21.578 14.586 20.969 1 37.09 132 GLU A C 1
ATOM 1020 O O . GLU A 1 132 ? 21.766 13.438 21.359 1 37.09 132 GLU A O 1
ATOM 1025 N N . GLU A 1 133 ? 22.312 14.68 20 1 36 133 GLU A N 1
ATOM 1026 C CA . GLU A 1 133 ? 23.719 14.523 20.344 1 36 133 GLU A CA 1
ATOM 1027 C C . GLU A 1 133 ? 24.031 15.07 21.734 1 36 133 GLU A C 1
ATOM 1029 O O . GLU A 1 133 ? 23.781 16.25 22 1 36 133 GLU A O 1
ATOM 1034 N N . GLU A 1 134 ? 23.781 14.312 22.719 1 35.34 134 GLU A N 1
ATOM 1035 C CA . GLU A 1 134 ? 24.453 14.57 24 1 35.34 134 GLU A CA 1
ATOM 1036 C C . GLU A 1 134 ? 25.859 15.109 23.781 1 35.34 134 GLU A C 1
ATOM 1038 O O . GLU A 1 134 ? 26.719 14.414 23.234 1 35.34 134 GLU A O 1
ATOM 1043 N N . VAL A 1 135 ? 25.953 16.297 23.359 1 28.47 135 VAL A N 1
ATOM 1044 C CA . VAL A 1 135 ? 27.219 16.953 23.609 1 28.47 135 VAL A CA 1
ATOM 1045 C C . VAL A 1 135 ? 27.719 16.594 25.016 1 28.47 135 VAL A C 1
ATOM 1047 O O . VAL A 1 135 ? 27.156 17.047 26.016 1 28.47 135 VAL A O 1
ATOM 1050 N N . PHE A 1 136 ? 28.031 15.242 25.141 1 26.97 136 PHE A N 1
ATOM 1051 C CA . PHE A 1 136 ? 29.047 15.133 26.172 1 26.97 136 PHE A CA 1
ATOM 1052 C C . PHE A 1 136 ? 30.375 15.711 25.688 1 26.97 136 PHE A C 1
ATOM 1054 O O . PHE A 1 136 ? 30.672 15.688 24.484 1 26.97 136 PHE A O 1
ATOM 1061 N N . MET B 1 1 ? -10.391 19.438 12.438 1 88.25 1 MET B N 1
ATOM 1062 C CA . MET B 1 1 ? -10.352 19.172 11 1 88.25 1 MET B CA 1
ATOM 1063 C C . MET B 1 1 ? -9.008 18.578 10.594 1 88.25 1 MET B C 1
ATOM 1065 O O . MET B 1 1 ? -7.984 18.875 11.211 1 88.25 1 MET B O 1
ATOM 1069 N N . LYS B 1 2 ? -9.062 17.562 9.68 1 95.69 2 LYS B N 1
ATOM 1070 C CA . LYS B 1 2 ? -7.785 17.016 9.25 1 95.69 2 LYS B CA 1
ATOM 1071 C C . LYS B 1 2 ? -7.715 16.906 7.727 1 95.69 2 LYS B C 1
ATOM 1073 O O . LYS B 1 2 ? -8.742 16.797 7.059 1 95.69 2 LYS B O 1
ATOM 1078 N N . LYS B 1 3 ? -6.539 17.047 7.23 1 97.62 3 LYS B N 1
ATOM 1079 C CA . LYS B 1 3 ? -6.207 16.828 5.828 1 97.62 3 LYS B CA 1
ATOM 1080 C C . LYS B 1 3 ? -5.16 15.727 5.676 1 97.62 3 LYS B C 1
ATOM 1082 O O . LYS B 1 3 ? -4.211 15.648 6.461 1 97.62 3 LYS B O 1
ATOM 1087 N N . ILE B 1 4 ? -5.414 14.914 4.73 1 98.5 4 ILE B N 1
ATOM 1088 C CA . ILE B 1 4 ? -4.516 13.789 4.488 1 98.5 4 ILE B CA 1
ATOM 1089 C C . ILE B 1 4 ? -3.85 13.945 3.123 1 98.5 4 ILE B C 1
ATOM 1091 O O . ILE B 1 4 ? -4.52 14.242 2.131 1 98.5 4 ILE B O 1
ATOM 1095 N N . ILE B 1 5 ? -2.568 13.766 3.105 1 98.81 5 ILE B N 1
ATOM 1096 C CA . ILE B 1 5 ? -1.817 13.836 1.856 1 98.81 5 ILE B CA 1
ATOM 1097 C C . ILE B 1 5 ? -1.123 12.5 1.598 1 98.81 5 ILE B C 1
ATOM 1099 O O . ILE B 1 5 ? -0.308 12.047 2.406 1 98.81 5 ILE B O 1
ATOM 1103 N N . LEU B 1 6 ? -1.46 11.883 0.506 1 98.94 6 LEU B N 1
ATOM 1104 C CA . LEU B 1 6 ? -0.737 10.711 0.028 1 98.94 6 LEU B CA 1
ATOM 1105 C C . LEU B 1 6 ? 0.422 11.117 -0.875 1 98.94 6 LEU B C 1
ATOM 1107 O O . LEU B 1 6 ? 0.214 11.75 -1.915 1 98.94 6 LEU B O 1
ATOM 1111 N N . ALA B 1 7 ? 1.641 10.828 -0.478 1 98.88 7 ALA B N 1
ATOM 1112 C CA . ALA B 1 7 ? 2.824 11.211 -1.242 1 98.88 7 ALA B CA 1
ATOM 1113 C C . ALA B 1 7 ? 3.604 9.984 -1.705 1 98.88 7 ALA B C 1
ATOM 1115 O O . ALA B 1 7 ? 3.984 9.141 -0.891 1 98.88 7 ALA B O 1
ATOM 1116 N N . SER B 1 8 ? 3.875 9.891 -2.98 1 98.88 8 SER B N 1
ATOM 1117 C CA . SER B 1 8 ? 4.516 8.688 -3.486 1 98.88 8 SER B CA 1
ATOM 1118 C C . SER B 1 8 ? 5.367 8.984 -4.715 1 98.88 8 SER B C 1
ATOM 1120 O O . SER B 1 8 ? 5.332 10.094 -5.246 1 98.88 8 SER B O 1
ATOM 1122 N N . HIS B 1 9 ? 6.102 7.965 -5.094 1 98.69 9 HIS B N 1
ATOM 1123 C CA . HIS B 1 9 ? 6.645 7.941 -6.445 1 98.69 9 HIS B CA 1
ATOM 1124 C C . HIS B 1 9 ? 5.535 7.777 -7.48 1 98.69 9 HIS B C 1
ATOM 1126 O O . HIS B 1 9 ? 4.613 6.98 -7.289 1 98.69 9 HIS B O 1
ATOM 1132 N N . GLY B 1 10 ? 5.586 8.578 -8.484 1 98.44 10 GLY B N 1
ATOM 1133 C CA . GLY B 1 10 ? 4.738 8.422 -9.656 1 98.44 10 GLY B CA 1
ATOM 1134 C C . GLY B 1 10 ? 3.258 8.383 -9.32 1 98.44 10 GLY B C 1
ATOM 1135 O O . GLY B 1 10 ? 2.766 9.234 -8.578 1 98.44 10 GLY B O 1
ATOM 1136 N N . ASP B 1 11 ? 2.547 7.398 -9.875 1 98.81 11 ASP B N 1
ATOM 1137 C CA . ASP B 1 11 ? 1.088 7.383 -9.859 1 98.81 11 ASP B CA 1
ATOM 1138 C C . ASP B 1 11 ? 0.56 6.574 -8.68 1 98.81 11 ASP B C 1
ATOM 1140 O O . ASP B 1 11 ? -0.646 6.34 -8.57 1 98.81 11 ASP B O 1
ATOM 1144 N N . PHE B 1 12 ? 1.41 6.137 -7.789 1 98.94 12 PHE B N 1
ATOM 1145 C CA . PHE B 1 12 ? 0.997 5.277 -6.688 1 98.94 12 PHE B CA 1
ATOM 1146 C C . PHE B 1 12 ? -0.05 5.969 -5.824 1 98.94 12 PHE B C 1
ATOM 1148 O O . PHE B 1 12 ? -1.128 5.418 -5.586 1 98.94 12 PHE B O 1
ATOM 1155 N N . SER B 1 13 ? 0.21 7.207 -5.418 1 98.94 13 SER B N 1
ATOM 1156 C CA . SER B 1 13 ? -0.704 7.934 -4.543 1 98.94 13 SER B CA 1
ATOM 1157 C C . SER B 1 13 ? -2.031 8.211 -5.238 1 98.94 13 SER B C 1
ATOM 1159 O O . SER B 1 13 ? -3.096 8.086 -4.629 1 98.94 13 SER B O 1
ATOM 1161 N N . LYS B 1 14 ? -1.964 8.555 -6.496 1 98.81 14 LYS B N 1
ATOM 1162 C CA . LYS B 1 14 ? -3.18 8.805 -7.266 1 98.81 14 LYS B CA 1
ATOM 1163 C C . LYS B 1 14 ? -4.031 7.547 -7.379 1 98.81 14 LYS B C 1
ATOM 1165 O O . LYS B 1 14 ? -5.254 7.602 -7.227 1 98.81 14 LYS B O 1
ATOM 1170 N N . GLY B 1 15 ? -3.391 6.43 -7.695 1 98.88 15 GLY B N 1
ATOM 1171 C CA . GLY B 1 15 ? -4.102 5.164 -7.766 1 98.88 15 GLY B CA 1
ATOM 1172 C C . GLY B 1 15 ? -4.723 4.758 -6.441 1 98.88 15 GLY B C 1
ATOM 1173 O O . GLY B 1 15 ? -5.867 4.297 -6.402 1 98.88 15 GLY B O 1
ATOM 1174 N N . LEU B 1 16 ? -3.969 4.879 -5.367 1 98.94 16 LEU B N 1
ATOM 1175 C CA . LEU B 1 16 ? -4.477 4.551 -4.039 1 98.94 16 LEU B CA 1
ATOM 1176 C C . LEU B 1 16 ? -5.684 5.418 -3.688 1 98.94 16 LEU B C 1
ATOM 1178 O O . LEU B 1 16 ? -6.684 4.914 -3.174 1 98.94 16 LEU B O 1
ATOM 1182 N N . LEU B 1 17 ? -5.613 6.703 -4.02 1 98.88 17 LEU B N 1
ATOM 1183 C CA . LEU B 1 17 ? -6.73 7.602 -3.758 1 98.88 17 LEU B CA 1
ATOM 1184 C C . LEU B 1 17 ? -7.961 7.188 -4.559 1 98.88 17 LEU B C 1
ATOM 1186 O O . LEU B 1 17 ? -9.086 7.23 -4.051 1 98.88 17 LEU B O 1
ATOM 1190 N N . ASN B 1 18 ? -7.723 6.785 -5.77 1 98.88 18 ASN B N 1
ATOM 1191 C CA . ASN B 1 18 ? -8.82 6.281 -6.586 1 98.88 18 ASN B CA 1
ATOM 1192 C C . ASN B 1 18 ? -9.531 5.109 -5.91 1 98.88 18 ASN B C 1
ATOM 1194 O O . ASN B 1 18 ? -10.758 5.074 -5.848 1 98.88 18 ASN B O 1
ATOM 1198 N N . ALA B 1 19 ? -8.773 4.148 -5.449 1 98.75 19 ALA B N 1
ATOM 1199 C CA . ALA B 1 19 ? -9.344 2.99 -4.766 1 98.75 19 ALA B CA 1
ATOM 1200 C C . ALA B 1 19 ? -10.102 3.414 -3.512 1 98.75 19 ALA B C 1
ATOM 1202 O O . ALA B 1 19 ? -11.203 2.92 -3.248 1 98.75 19 ALA B O 1
ATOM 1203 N N . VAL B 1 20 ? -9.523 4.324 -2.748 1 98.75 20 VAL B N 1
ATOM 1204 C CA . VAL B 1 20 ? -10.141 4.809 -1.519 1 98.75 20 VAL B CA 1
ATOM 1205 C C . VAL B 1 20 ? -11.492 5.445 -1.837 1 98.75 20 VAL B C 1
ATOM 1207 O O . VAL B 1 20 ? -12.492 5.152 -1.181 1 98.75 20 VAL B O 1
ATOM 1210 N N . LYS B 1 21 ? -11.539 6.27 -2.852 1 98.62 21 LYS B N 1
ATOM 1211 C CA . LYS B 1 21 ? -12.766 6.953 -3.236 1 98.62 21 LYS B CA 1
ATOM 1212 C C . LYS B 1 21 ? -13.836 5.957 -3.689 1 98.62 21 LYS B C 1
ATOM 1214 O O . LYS B 1 21 ? -15.023 6.156 -3.445 1 98.62 21 LYS B O 1
ATOM 1219 N N . MET B 1 22 ? -13.43 4.934 -4.352 1 97.88 22 MET B N 1
ATOM 1220 C CA . MET B 1 22 ? -14.359 3.895 -4.785 1 97.88 22 MET B CA 1
ATOM 1221 C C . MET B 1 22 ? -15.008 3.211 -3.586 1 97.88 22 MET B C 1
ATOM 1223 O O . MET B 1 22 ? -16.156 2.764 -3.668 1 97.88 22 MET B O 1
ATOM 1227 N N . ILE B 1 23 ? -14.25 3.156 -2.533 1 97.56 23 ILE B N 1
ATOM 1228 C CA . ILE B 1 23 ? -14.711 2.377 -1.39 1 97.56 23 ILE B CA 1
ATOM 1229 C C . ILE B 1 23 ? -15.539 3.264 -0.461 1 97.56 23 ILE B C 1
ATOM 1231 O O . ILE B 1 23 ? -16.625 2.871 -0.02 1 97.56 23 ILE B O 1
ATOM 1235 N N . VAL B 1 24 ? -15.062 4.559 -0.199 1 97.5 24 VAL B N 1
ATOM 1236 C CA . VAL B 1 24 ? -15.695 5.312 0.877 1 97.5 24 VAL B CA 1
ATOM 1237 C C . VAL B 1 24 ? -16.328 6.586 0.316 1 97.5 24 VAL B C 1
ATOM 1239 O O . VAL B 1 24 ? -16.922 7.371 1.059 1 97.5 24 VAL B O 1
ATOM 1242 N N . GLY B 1 25 ? -16.172 6.891 -0.887 1 97.31 25 GLY B N 1
ATOM 1243 C CA . GLY B 1 25 ? -16.812 8.039 -1.506 1 97.31 25 GLY B CA 1
ATOM 1244 C C . GLY B 1 25 ? -16.359 9.359 -0.923 1 97.31 25 GLY B C 1
ATOM 1245 O O . GLY B 1 25 ? -15.164 9.633 -0.849 1 97.31 25 GLY B O 1
ATOM 1246 N N . ASP B 1 26 ? -17.312 10.102 -0.388 1 96.5 26 ASP B N 1
ATOM 1247 C CA . ASP B 1 26 ? -17.109 11.477 0.034 1 96.5 26 ASP B CA 1
ATOM 1248 C C . ASP B 1 26 ? -16.25 11.547 1.302 1 96.5 26 ASP B C 1
ATOM 1250 O O . ASP B 1 26 ? -15.68 12.586 1.616 1 96.5 26 ASP B O 1
ATOM 1254 N N . LEU B 1 27 ? -16.219 10.469 2.012 1 96.12 27 LEU B N 1
ATOM 1255 C CA . LEU B 1 27 ? -15.367 10.453 3.199 1 96.12 27 LEU B CA 1
ATOM 1256 C C . LEU B 1 27 ? -13.922 10.742 2.834 1 96.12 27 LEU B C 1
ATOM 1258 O O . LEU B 1 27 ? -13.133 11.164 3.684 1 96.12 27 LEU B O 1
ATOM 1262 N N . ALA B 1 28 ? -13.57 10.609 1.53 1 97.62 28 ALA B N 1
ATOM 1263 C CA . ALA B 1 28 ? -12.195 10.781 1.075 1 97.62 28 ALA B CA 1
ATOM 1264 C C . ALA B 1 28 ? -11.953 12.203 0.581 1 97.62 28 ALA B C 1
ATOM 1266 O O . ALA B 1 28 ? -10.891 12.508 0.034 1 97.62 28 ALA B O 1
ATOM 1267 N N . ASP B 1 29 ? -12.852 13.102 0.799 1 97.44 29 ASP B N 1
ATOM 1268 C CA . ASP B 1 29 ? -12.75 14.445 0.251 1 97.44 29 ASP B CA 1
ATOM 1269 C C . ASP B 1 29 ? -11.594 15.211 0.896 1 97.44 29 ASP B C 1
ATOM 1271 O O . ASP B 1 29 ? -11.094 16.188 0.327 1 97.44 29 ASP B O 1
ATOM 1275 N N . CYS B 1 30 ? -11.203 14.797 2.07 1 97.44 30 CYS B N 1
ATOM 1276 C CA . CYS B 1 30 ? -10.125 15.469 2.779 1 97.44 30 CYS B CA 1
ATOM 1277 C C . CYS B 1 30 ? -8.766 14.891 2.391 1 97.44 30 CYS B C 1
ATOM 1279 O O . CYS B 1 30 ? -7.742 15.266 2.963 1 97.44 30 CYS B O 1
ATOM 1281 N N . VAL B 1 31 ? -8.742 14.008 1.399 1 98.56 31 VAL B N 1
ATOM 1282 C CA . VAL B 1 31 ? -7.512 13.336 0.984 1 98.56 31 VAL B CA 1
ATOM 1283 C C . VAL B 1 31 ? -7.039 13.906 -0.351 1 98.56 31 VAL B C 1
ATOM 1285 O O . VAL B 1 31 ? -7.832 14.062 -1.283 1 98.56 31 VAL B O 1
ATOM 1288 N N . SER B 1 32 ? -5.77 14.242 -0.426 1 98.69 32 SER B N 1
ATOM 1289 C CA . SER B 1 32 ? -5.133 14.648 -1.675 1 98.69 32 SER B CA 1
ATOM 1290 C C . SER B 1 32 ? -3.912 13.781 -1.977 1 98.69 32 SER B C 1
ATOM 1292 O O . SER B 1 32 ? -3.424 13.062 -1.105 1 98.69 32 SER B O 1
ATOM 1294 N N . SER B 1 33 ? -3.477 13.797 -3.213 1 98.81 33 SER B N 1
ATOM 1295 C CA . SER B 1 33 ? -2.336 12.984 -3.621 1 98.81 33 SER B CA 1
ATOM 1296 C C . SER B 1 33 ? -1.244 13.836 -4.254 1 98.81 33 SER B C 1
ATOM 1298 O O . SER B 1 33 ? -1.536 14.859 -4.887 1 98.81 33 SER B O 1
ATOM 1300 N N . TYR B 1 34 ? -0.047 13.398 -3.992 1 98.62 34 TYR B N 1
ATOM 1301 C CA . TYR B 1 34 ? 1.148 13.93 -4.633 1 98.62 34 TYR B CA 1
ATOM 1302 C C . TYR B 1 34 ? 2.012 12.812 -5.199 1 98.62 34 TYR B C 1
ATOM 1304 O O . TYR B 1 34 ? 2.318 11.844 -4.5 1 98.62 34 TYR B O 1
ATOM 1312 N N . GLY B 1 35 ? 2.369 12.938 -6.48 1 98.75 35 GLY B N 1
ATOM 1313 C CA . GLY B 1 35 ? 3.309 12.031 -7.129 1 98.75 35 GLY B CA 1
ATOM 1314 C C . GLY B 1 35 ? 4.598 12.711 -7.547 1 98.75 35 GLY B C 1
ATOM 1315 O O . GLY B 1 35 ? 4.574 13.789 -8.141 1 98.75 35 GLY B O 1
ATOM 1316 N N . LEU B 1 36 ? 5.715 12.094 -7.188 1 98.69 36 LEU B N 1
ATOM 1317 C CA . LEU B 1 36 ? 7.023 12.57 -7.633 1 98.69 36 LEU B CA 1
ATOM 1318 C C . LEU B 1 36 ? 7.422 11.906 -8.945 1 98.69 36 LEU B C 1
ATOM 1320 O O . LEU B 1 36 ? 7.492 10.68 -9.039 1 98.69 36 LEU B O 1
ATOM 1324 N N . TYR B 1 37 ? 7.699 12.711 -9.891 1 98.19 37 TYR B N 1
ATOM 1325 C CA . TYR B 1 37 ? 8.07 12.203 -11.211 1 98.19 37 TYR B CA 1
ATOM 1326 C C . TYR B 1 37 ? 9.516 12.555 -11.539 1 98.19 37 TYR B C 1
ATOM 1328 O O . TYR B 1 37 ? 10.117 13.43 -10.898 1 98.19 37 TYR B O 1
ATOM 1336 N N . PRO B 1 38 ? 10.109 11.758 -12.492 1 96.38 38 PRO B N 1
ATOM 1337 C CA . PRO B 1 38 ? 11.492 12.039 -12.859 1 96.38 38 PRO B CA 1
ATOM 1338 C C . PRO B 1 38 ? 11.727 13.5 -13.219 1 96.38 38 PRO B C 1
ATOM 1340 O O . PRO B 1 38 ? 10.922 14.094 -13.945 1 96.38 38 PRO B O 1
ATOM 1343 N N . GLY B 1 39 ? 12.758 14.047 -12.711 1 96.25 39 GLY B N 1
ATOM 1344 C CA . GLY B 1 39 ? 13.109 15.422 -13 1 96.25 39 GLY B CA 1
ATOM 1345 C C . GLY B 1 39 ? 12.531 16.406 -12 1 96.25 39 GLY B C 1
ATOM 1346 O O . GLY B 1 39 ? 12.859 17.594 -12.039 1 96.25 39 GLY B O 1
ATOM 1347 N N . GLN B 1 40 ? 11.688 15.945 -11.125 1 96.88 40 GLN B N 1
ATOM 1348 C CA . GLN B 1 40 ? 11.086 16.797 -10.102 1 96.88 40 GLN B CA 1
ATOM 1349 C C . GLN B 1 40 ? 11.836 16.672 -8.773 1 96.88 40 GLN B C 1
ATOM 1351 O O . GLN B 1 40 ? 12.609 15.727 -8.578 1 96.88 40 GLN B O 1
ATOM 1356 N N . SER B 1 41 ? 11.586 17.703 -7.902 1 96.62 41 SER B N 1
ATOM 1357 C CA . SER B 1 41 ? 12.188 17.719 -6.574 1 96.62 41 SER B CA 1
ATOM 1358 C C . SER B 1 41 ? 11.133 17.578 -5.484 1 96.62 41 SER B C 1
ATOM 1360 O O . SER B 1 41 ? 10.266 18.438 -5.344 1 96.62 41 SER B O 1
ATOM 1362 N N . ALA B 1 42 ? 11.219 16.547 -4.758 1 96.38 42 ALA B N 1
ATOM 1363 C CA . ALA B 1 42 ? 10.289 16.359 -3.643 1 96.38 42 ALA B CA 1
ATOM 1364 C C . ALA B 1 42 ? 10.391 17.516 -2.646 1 96.38 42 ALA B C 1
ATOM 1366 O O . ALA B 1 42 ? 9.398 17.891 -2.014 1 96.38 42 ALA B O 1
ATOM 1367 N N . SER B 1 43 ? 11.539 18.125 -2.533 1 97.44 43 SER B N 1
ATOM 1368 C CA . SER B 1 43 ? 11.766 19.25 -1.618 1 97.44 43 SER B CA 1
ATOM 1369 C C . SER B 1 43 ? 10.93 20.453 -2.01 1 97.44 43 SER B C 1
ATOM 1371 O O . SER B 1 43 ? 10.477 21.219 -1.146 1 97.44 43 SER B O 1
ATOM 1373 N N . ASP B 1 44 ? 10.742 20.641 -3.281 1 97.69 44 ASP B N 1
ATOM 1374 C CA . ASP B 1 44 ? 9.914 21.75 -3.742 1 97.69 44 ASP B CA 1
ATOM 1375 C C . ASP B 1 44 ? 8.469 21.609 -3.252 1 97.69 44 ASP B C 1
ATOM 1377 O O . ASP B 1 44 ? 7.871 22.578 -2.777 1 97.69 44 ASP B O 1
ATOM 1381 N N . PHE B 1 45 ? 8 20.438 -3.316 1 97.06 45 PHE B N 1
ATOM 1382 C CA . PHE B 1 45 ? 6.652 20.188 -2.826 1 97.06 45 PHE B CA 1
ATOM 1383 C C . PHE B 1 45 ? 6.578 20.375 -1.315 1 97.06 45 PHE B C 1
ATOM 1385 O O . PHE B 1 45 ? 5.629 20.984 -0.806 1 97.06 45 PHE B O 1
ATOM 1392 N N . ALA B 1 46 ? 7.543 19.828 -0.646 1 97.94 46 ALA B N 1
ATOM 1393 C CA . ALA B 1 46 ? 7.574 19.969 0.808 1 97.94 46 ALA B CA 1
ATOM 1394 C C . ALA B 1 46 ? 7.562 21.438 1.227 1 97.94 46 ALA B C 1
ATOM 1396 O O . ALA B 1 46 ? 6.887 21.797 2.191 1 97.94 46 ALA B O 1
ATOM 1397 N N . LEU B 1 47 ? 8.273 22.266 0.491 1 97.44 47 LEU B N 1
ATOM 1398 C CA . LEU B 1 47 ? 8.328 23.688 0.788 1 97.44 47 LEU B CA 1
ATOM 1399 C C . LEU B 1 47 ? 6.965 24.344 0.565 1 97.44 47 LEU B C 1
ATOM 1401 O O . LEU B 1 47 ? 6.52 25.156 1.382 1 97.44 47 LEU B O 1
ATOM 1405 N N . GLU B 1 48 ? 6.395 23.953 -0.502 1 97.06 48 GLU B N 1
ATOM 1406 C CA . GLU B 1 48 ? 5.059 24.469 -0.773 1 97.06 48 GLU B CA 1
ATOM 1407 C C . GLU B 1 48 ? 4.07 24.031 0.312 1 97.06 48 GLU B C 1
ATOM 1409 O O . GLU B 1 48 ? 3.264 24.844 0.775 1 97.06 48 GLU B O 1
ATOM 1414 N N . LEU B 1 49 ? 4.141 22.812 0.676 1 97.5 49 LEU B N 1
ATOM 1415 C CA . LEU B 1 49 ? 3.258 22.281 1.707 1 97.5 49 LEU B CA 1
ATOM 1416 C C . LEU B 1 49 ? 3.52 22.953 3.051 1 97.5 49 LEU B C 1
ATOM 1418 O O . LEU B 1 49 ? 2.584 23.234 3.801 1 97.5 49 LEU B O 1
ATOM 1422 N N . GLU B 1 50 ? 4.758 23.188 3.326 1 97.75 50 GLU B N 1
ATOM 1423 C CA . GLU B 1 50 ? 5.133 23.844 4.57 1 97.75 50 GLU B CA 1
ATOM 1424 C C . GLU B 1 50 ? 4.465 25.219 4.688 1 97.75 50 GLU B C 1
ATOM 1426 O O . GLU B 1 50 ? 3.943 25.562 5.746 1 97.75 50 GLU B O 1
ATOM 1431 N N . LYS B 1 51 ? 4.496 25.953 3.617 1 97.25 51 LYS B N 1
ATOM 1432 C CA . LYS B 1 51 ? 3.855 27.266 3.592 1 97.25 51 LYS B CA 1
ATOM 1433 C C . LYS B 1 51 ? 2.357 27.141 3.855 1 97.25 51 LYS B C 1
ATOM 1435 O O . LYS B 1 51 ? 1.808 27.891 4.672 1 97.25 51 LYS B O 1
ATOM 1440 N N . THR B 1 52 ? 1.759 26.203 3.188 1 96.94 52 THR B N 1
ATOM 1441 C CA . THR B 1 52 ? 0.324 25.984 3.336 1 96.94 52 THR B CA 1
ATOM 1442 C C . THR B 1 52 ? -0.022 25.609 4.773 1 96.94 52 THR B C 1
ATOM 1444 O O . THR B 1 52 ? -0.955 26.172 5.359 1 96.94 52 THR B O 1
ATOM 1447 N N . ILE B 1 53 ? 0.707 24.703 5.328 1 97.25 53 ILE B N 1
ATOM 1448 C CA . ILE B 1 53 ? 0.435 24.188 6.664 1 97.25 53 ILE B CA 1
ATOM 1449 C C . ILE B 1 53 ? 0.685 25.281 7.707 1 97.25 53 ILE B C 1
ATOM 1451 O O . ILE B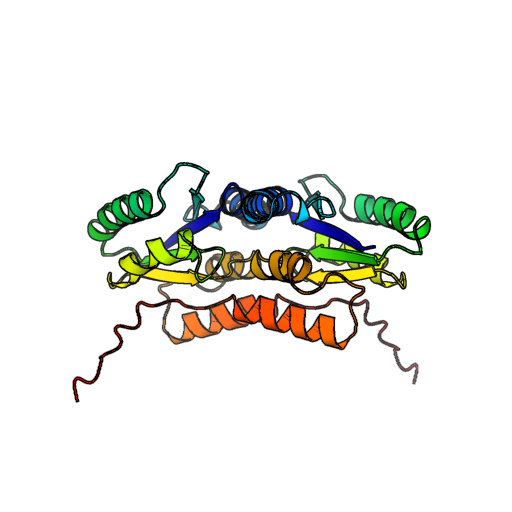 1 53 ? -0.056 25.391 8.688 1 97.25 53 ILE B O 1
ATOM 1455 N N . SER B 1 54 ? 1.702 26.094 7.496 1 95.69 54 SER B N 1
ATOM 1456 C CA . SER B 1 54 ? 2.057 27.141 8.438 1 95.69 54 SER B CA 1
ATOM 1457 C C . SER B 1 54 ? 0.946 28.188 8.547 1 95.69 54 SER B C 1
ATOM 1459 O O . SER B 1 54 ? 0.797 28.828 9.586 1 95.69 54 SER B O 1
ATOM 1461 N N . GLU B 1 55 ? 0.188 28.234 7.508 1 95.44 55 GLU B N 1
ATOM 1462 C CA . GLU B 1 55 ? -0.9 29.219 7.473 1 95.44 55 GLU B CA 1
ATOM 1463 C C . GLU B 1 55 ? -2.197 28.609 8.008 1 95.44 55 GLU B C 1
ATOM 1465 O O . GLU B 1 55 ? -3.176 29.328 8.227 1 95.44 55 GLU B O 1
ATOM 1470 N N . ASP B 1 56 ? -2.234 27.391 8.211 1 94.44 56 ASP B N 1
ATOM 1471 C CA . ASP B 1 56 ? -3.41 26.672 8.68 1 94.44 56 ASP B CA 1
ATOM 1472 C C . ASP B 1 56 ? -3.107 25.891 9.961 1 94.44 56 ASP B C 1
ATOM 1474 O O . ASP B 1 56 ? -3.242 24.672 9.992 1 94.44 56 ASP B O 1
ATOM 1478 N N . LYS B 1 57 ? -2.893 26.547 11.008 1 91.19 57 LYS B N 1
ATOM 1479 C CA . LYS B 1 57 ? -2.338 25.969 12.227 1 91.19 57 LYS B CA 1
ATOM 1480 C C . LYS B 1 57 ? -3.389 25.156 12.984 1 91.19 57 LYS B C 1
ATOM 1482 O O . LYS B 1 57 ? -3.049 24.312 13.812 1 91.19 57 LYS B O 1
ATOM 1487 N N . GLU B 1 58 ? -4.617 25.312 12.68 1 93 58 GLU B N 1
ATOM 1488 C CA . GLU B 1 58 ? -5.684 24.641 13.414 1 93 58 GLU B CA 1
ATOM 1489 C C . GLU B 1 58 ? -6.027 23.297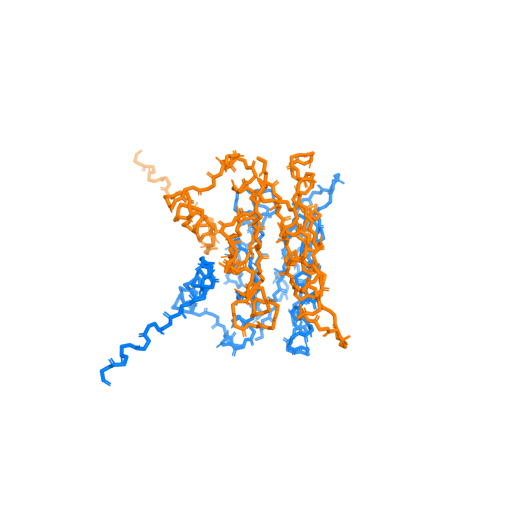 12.766 1 93 58 GLU B C 1
ATOM 1491 O O . GLU B 1 58 ? -6.691 22.453 13.375 1 93 58 GLU B O 1
ATOM 1496 N N . CYS B 1 59 ? -5.527 23.109 11.609 1 95.88 59 CYS B N 1
ATOM 1497 C CA . CYS B 1 59 ? -5.793 21.875 10.867 1 95.88 59 CYS B CA 1
ATOM 1498 C C . CYS B 1 59 ? -4.668 20.859 11.055 1 95.88 59 CYS B C 1
ATOM 1500 O O . CYS B 1 59 ? -3.492 21.219 10.977 1 95.88 59 CYS B O 1
ATOM 1502 N N . GLU B 1 60 ? -5.027 19.656 11.375 1 97.44 60 GLU B N 1
ATOM 1503 C CA . GLU B 1 60 ? -4.043 18.578 11.445 1 97.44 60 GLU B CA 1
ATOM 1504 C C . GLU B 1 60 ? -3.742 18.016 10.062 1 97.44 60 GLU B C 1
ATOM 1506 O O . GLU B 1 60 ? -4.66 17.719 9.297 1 97.44 60 GLU B O 1
ATOM 1511 N N . TYR B 1 61 ? -2.457 17.922 9.758 1 98 61 TYR B N 1
ATOM 1512 C CA . TYR B 1 61 ? -2.02 17.344 8.484 1 98 61 TYR B CA 1
ATOM 1513 C C . TYR B 1 61 ? -1.375 15.984 8.703 1 98 61 TYR B C 1
ATOM 1515 O O . TYR B 1 61 ? -0.418 15.859 9.469 1 98 61 TYR B O 1
ATOM 1523 N N . ILE B 1 62 ? -1.947 15.031 8.023 1 98.5 62 ILE B N 1
ATOM 1524 C CA . ILE B 1 62 ? -1.397 13.68 8.055 1 98.5 62 ILE B CA 1
ATOM 1525 C C . ILE B 1 62 ? -0.834 13.32 6.684 1 98.5 62 ILE B C 1
ATOM 1527 O O . ILE B 1 62 ? -1.572 13.266 5.699 1 98.5 62 ILE B O 1
ATOM 1531 N N . ILE B 1 63 ? 0.456 13.062 6.672 1 98.81 63 ILE B N 1
ATOM 1532 C CA . ILE B 1 63 ? 1.136 12.711 5.43 1 98.81 63 ILE B CA 1
ATOM 1533 C C . ILE B 1 63 ? 1.485 11.227 5.434 1 98.81 63 ILE B C 1
ATOM 1535 O O . ILE B 1 63 ? 2.133 10.734 6.359 1 98.81 63 ILE B O 1
ATOM 1539 N N . LEU B 1 64 ? 1.021 10.539 4.453 1 98.88 64 LEU B N 1
ATOM 1540 C CA . LEU B 1 64 ? 1.352 9.133 4.238 1 98.88 64 LEU B CA 1
ATOM 1541 C C . LEU B 1 64 ? 2.287 8.977 3.043 1 98.88 64 LEU B C 1
ATOM 1543 O O . LEU B 1 64 ? 1.893 9.227 1.901 1 98.88 64 LEU B O 1
ATOM 1547 N N . SER B 1 65 ? 3.482 8.539 3.303 1 98.81 65 SER B N 1
ATOM 1548 C CA . SER B 1 65 ? 4.473 8.344 2.246 1 98.81 65 SER B CA 1
ATOM 1549 C C . SER B 1 65 ? 4.605 6.871 1.88 1 98.81 65 SER B C 1
ATOM 1551 O O . SER B 1 65 ? 4.277 5.996 2.682 1 98.81 65 SER B O 1
ATOM 1553 N N . ASP B 1 66 ? 5.145 6.664 0.748 1 98.69 66 ASP B N 1
ATOM 1554 C CA . ASP B 1 66 ? 5.109 5.309 0.211 1 98.69 66 ASP B CA 1
ATOM 1555 C C . ASP B 1 66 ? 6.262 4.469 0.762 1 98.69 66 ASP B C 1
ATOM 1557 O O . ASP B 1 66 ? 6.09 3.283 1.05 1 98.69 66 ASP B O 1
ATOM 1561 N N . LEU B 1 67 ? 7.375 5.102 0.887 1 98.25 67 LEU B N 1
ATOM 1562 C CA . LEU B 1 67 ? 8.547 4.293 1.209 1 98.25 67 LEU B CA 1
ATOM 1563 C C . LEU B 1 67 ? 9.5 5.055 2.129 1 98.25 67 LEU B C 1
ATOM 1565 O O . LEU B 1 67 ? 9.969 6.141 1.778 1 98.25 67 LEU B O 1
ATOM 1569 N N . TYR B 1 68 ? 9.852 4.477 3.227 1 97.19 68 TYR B N 1
ATOM 1570 C CA . TYR B 1 68 ? 10.805 5.066 4.16 1 97.19 68 TYR B CA 1
ATOM 1571 C C . TYR B 1 68 ? 12.203 5.121 3.555 1 97.19 68 TYR B C 1
ATOM 1573 O O . TYR B 1 68 ? 12.648 4.16 2.92 1 97.19 68 TYR B O 1
ATOM 1581 N N . GLY B 1 69 ? 12.883 6.219 3.725 1 95.38 69 GLY B N 1
ATOM 1582 C CA . GLY B 1 69 ? 14.266 6.34 3.295 1 95.38 69 GLY B CA 1
ATOM 1583 C C . GLY B 1 69 ? 14.406 6.848 1.873 1 95.38 69 GLY B C 1
ATOM 1584 O O . GLY B 1 69 ? 15.516 7.125 1.414 1 95.38 69 GLY B O 1
ATOM 1585 N N . ALA B 1 70 ? 13.32 6.918 1.22 1 96.62 70 ALA B N 1
ATOM 1586 C CA . ALA B 1 70 ? 13.367 7.438 -0.145 1 96.62 70 ALA B CA 1
ATOM 1587 C C . ALA B 1 70 ? 13.188 8.953 -0.162 1 96.62 70 ALA B C 1
ATOM 1589 O O . ALA B 1 70 ? 12.875 9.562 0.866 1 96.62 70 ALA B O 1
ATOM 1590 N N . SER B 1 71 ? 13.273 9.508 -1.352 1 96.38 71 SER B N 1
ATOM 1591 C CA . SER B 1 71 ? 13.305 10.961 -1.49 1 96.38 71 SER B CA 1
ATOM 1592 C C . SER B 1 71 ? 11.984 11.586 -1.047 1 96.38 71 SER B C 1
ATOM 1594 O O . SER B 1 71 ? 11.977 12.625 -0.391 1 96.38 71 SER B O 1
ATOM 1596 N N . VAL B 1 72 ? 10.906 10.977 -1.391 1 98 72 VAL B N 1
ATOM 1597 C CA . VAL B 1 72 ? 9.594 11.516 -1.058 1 98 72 VAL B CA 1
ATOM 1598 C C . VAL B 1 72 ? 9.445 11.617 0.459 1 98 72 VAL B C 1
ATOM 1600 O O . VAL B 1 72 ? 9.156 12.688 0.994 1 98 72 VAL B O 1
ATOM 1603 N N . CYS B 1 73 ? 9.672 10.508 1.141 1 98 73 CYS B N 1
ATOM 1604 C CA . CYS B 1 73 ? 9.547 10.484 2.594 1 98 73 CYS B CA 1
ATOM 1605 C C . CYS B 1 73 ? 10.562 11.422 3.242 1 98 73 CYS B C 1
ATOM 1607 O O . CYS B 1 73 ? 10.234 12.133 4.191 1 98 73 CYS B O 1
ATOM 1609 N N . THR B 1 74 ? 11.75 11.414 2.73 1 97.19 74 THR B N 1
ATOM 1610 C CA . THR B 1 74 ? 12.828 12.234 3.275 1 97.19 74 THR B CA 1
ATOM 1611 C C . THR B 1 74 ? 12.469 13.719 3.189 1 97.19 74 THR B C 1
ATOM 1613 O O . THR B 1 74 ? 12.672 14.469 4.145 1 97.19 74 THR B O 1
ATOM 1616 N N . ALA B 1 75 ? 11.914 14.109 2.135 1 97.88 75 ALA B N 1
ATOM 1617 C CA . ALA B 1 75 ? 11.539 15.516 1.957 1 97.88 75 ALA B CA 1
ATOM 1618 C C . ALA B 1 75 ? 10.453 15.922 2.945 1 97.88 75 ALA B C 1
ATOM 1620 O O . ALA B 1 75 ? 10.445 17.047 3.441 1 97.88 75 ALA B O 1
ATOM 1621 N N . MET B 1 76 ? 9.57 14.977 3.26 1 98 76 MET B N 1
ATOM 1622 C CA . MET B 1 76 ? 8.438 15.289 4.125 1 98 76 MET B CA 1
ATOM 1623 C C . MET B 1 76 ? 8.875 15.383 5.582 1 98 76 MET B C 1
ATOM 1625 O O . MET B 1 76 ? 8.164 15.945 6.418 1 98 76 MET B O 1
ATOM 1629 N N . LEU B 1 77 ? 10.023 14.828 5.859 1 97.19 77 LEU B N 1
ATOM 1630 C CA . LEU B 1 77 ? 10.516 14.781 7.234 1 97.19 77 LEU B CA 1
ATOM 1631 C C . LEU B 1 77 ? 10.609 16.188 7.828 1 97.19 77 LEU B C 1
ATOM 1633 O O . LEU B 1 77 ? 10.336 16.375 9.016 1 97.19 77 LEU B O 1
ATOM 1637 N N . ARG B 1 78 ? 10.945 17.125 7.051 1 94.69 78 ARG B N 1
ATOM 1638 C CA . ARG B 1 78 ? 11.133 18.484 7.559 1 94.69 78 ARG B CA 1
ATOM 1639 C C . ARG B 1 78 ? 9.82 19.047 8.078 1 94.69 78 ARG B C 1
ATOM 1641 O O . ARG B 1 78 ? 9.812 19.922 8.953 1 94.69 78 ARG B O 1
ATOM 1648 N N . LEU B 1 79 ? 8.703 18.562 7.547 1 97.38 79 LEU B N 1
ATOM 1649 C CA . LEU B 1 79 ? 7.395 19.094 7.922 1 97.38 79 LEU B CA 1
ATOM 1650 C C . LEU B 1 79 ? 7.004 18.641 9.32 1 97.38 79 LEU B C 1
ATOM 1652 O O . LEU B 1 79 ? 6.105 19.203 9.938 1 97.38 79 LEU B O 1
ATOM 1656 N N . THR B 1 80 ? 7.668 17.562 9.758 1 96.62 80 THR B N 1
ATOM 1657 C CA . THR B 1 80 ? 7.328 17.016 11.07 1 96.62 80 THR B CA 1
ATOM 1658 C C . THR B 1 80 ? 7.793 17.953 12.18 1 96.62 80 THR B C 1
ATOM 1660 O O . THR B 1 80 ? 7.469 17.734 13.352 1 96.62 80 THR B O 1
ATOM 1663 N N . ASN B 1 81 ? 8.516 19.031 11.883 1 93.75 81 ASN B N 1
ATOM 1664 C CA . ASN B 1 81 ? 8.867 20.078 12.836 1 93.75 81 ASN B CA 1
ATOM 1665 C C . ASN B 1 81 ? 7.656 20.922 13.211 1 93.75 81 ASN B C 1
ATOM 1667 O O . ASN B 1 81 ? 7.676 21.625 14.219 1 93.75 81 ASN B O 1
ATOM 1671 N N . LEU B 1 82 ? 6.676 20.906 12.344 1 95 82 LEU B N 1
ATOM 1672 C CA . LEU B 1 82 ? 5.43 21.609 12.633 1 95 82 LEU B CA 1
ATOM 1673 C C . LEU B 1 82 ? 4.551 20.781 13.57 1 95 82 LEU B C 1
ATOM 1675 O O . LEU B 1 82 ? 4.398 19.578 13.391 1 95 82 LEU B O 1
ATOM 1679 N N . HIS B 1 83 ? 3.938 21.375 14.531 1 92.62 83 HIS B N 1
ATOM 1680 C CA . HIS B 1 83 ? 3.254 20.688 15.617 1 92.62 83 HIS B CA 1
ATOM 1681 C C . HIS B 1 83 ? 1.997 19.984 15.125 1 92.62 83 HIS B C 1
ATOM 1683 O O . HIS B 1 83 ? 1.496 19.062 15.781 1 92.62 83 HIS B O 1
ATOM 1689 N N . ASN B 1 84 ? 1.421 20.422 14.008 1 96.12 84 ASN B N 1
ATOM 1690 C CA . ASN B 1 84 ? 0.157 19.875 13.539 1 96.12 84 ASN B CA 1
ATOM 1691 C C . ASN B 1 84 ? 0.368 18.922 12.359 1 96.12 84 ASN B C 1
ATOM 1693 O O . ASN B 1 84 ? -0.513 18.781 11.508 1 96.12 84 ASN B O 1
ATOM 1697 N N . VAL B 1 85 ? 1.615 18.328 12.242 1 97.38 85 VAL B N 1
ATOM 1698 C CA . VAL B 1 85 ? 1.909 17.422 11.141 1 97.38 85 VAL B CA 1
ATOM 1699 C C . VAL B 1 85 ? 2.32 16.062 11.695 1 97.38 85 VAL B C 1
ATOM 1701 O O . VAL B 1 85 ? 3.127 15.977 12.617 1 97.38 85 VAL B O 1
ATOM 1704 N N . ARG B 1 86 ? 1.717 15.016 11.133 1 97.75 86 ARG B N 1
ATOM 1705 C CA . ARG B 1 86 ? 2.139 13.641 11.344 1 97.75 86 ARG B CA 1
ATOM 1706 C C . ARG B 1 86 ? 2.545 12.984 10.031 1 97.75 86 ARG B C 1
ATOM 1708 O O . ARG B 1 86 ? 1.881 13.164 9.008 1 97.75 86 ARG B O 1
ATOM 1715 N N . LEU B 1 87 ? 3.648 12.281 10.094 1 98.56 87 LEU B N 1
ATOM 1716 C CA . LEU B 1 87 ? 4.172 11.609 8.906 1 98.56 87 LEU B CA 1
ATOM 1717 C C . LEU B 1 87 ? 4.254 10.102 9.125 1 98.56 87 LEU B C 1
ATOM 1719 O O . LEU B 1 87 ? 4.742 9.648 10.164 1 98.56 87 LEU B O 1
ATOM 1723 N N . PHE B 1 88 ? 3.734 9.391 8.148 1 98.75 88 PHE B N 1
ATOM 1724 C CA . PHE B 1 88 ? 3.855 7.938 8.141 1 98.75 88 PHE B CA 1
ATOM 1725 C C . PHE B 1 88 ? 4.5 7.457 6.848 1 98.75 88 PHE B C 1
ATOM 1727 O O . PHE B 1 88 ? 4.387 8.109 5.809 1 98.75 88 PHE B O 1
ATOM 1734 N N . SER B 1 89 ? 5.156 6.297 6.91 1 98.62 89 SER B N 1
ATOM 1735 C CA . SER B 1 89 ? 5.672 5.625 5.723 1 98.62 89 SER B CA 1
ATOM 1736 C C . SER B 1 89 ? 4.969 4.289 5.5 1 98.62 89 SER B C 1
ATOM 1738 O O . SER B 1 89 ? 4.273 3.789 6.387 1 98.62 89 SER B O 1
ATOM 1740 N N . GLY B 1 90 ? 5.16 3.75 4.289 1 98.62 90 GLY B N 1
ATOM 1741 C CA . GLY B 1 90 ? 4.66 2.416 3.996 1 98.62 90 GLY B CA 1
ATOM 1742 C C . GLY B 1 90 ? 3.16 2.379 3.768 1 98.62 90 GLY B C 1
ATOM 1743 O O . GLY B 1 90 ? 2.506 1.382 4.082 1 98.62 90 GLY B O 1
ATOM 1744 N N . MET B 1 91 ? 2.658 3.396 3.262 1 98.75 91 MET B N 1
ATOM 1745 C CA . MET B 1 91 ? 1.206 3.5 3.162 1 98.75 91 MET B CA 1
ATOM 1746 C C . MET B 1 91 ? 0.629 2.328 2.375 1 98.75 91 MET B C 1
ATOM 1748 O O . MET B 1 91 ? 1.264 1.826 1.446 1 98.75 91 MET B O 1
ATOM 1752 N N . ASN B 1 92 ? -0.507 1.915 2.746 1 98.75 92 ASN B N 1
ATOM 1753 C CA . ASN B 1 92 ? -1.349 0.945 2.053 1 98.75 92 ASN B CA 1
ATOM 1754 C C . ASN B 1 92 ? -2.83 1.267 2.221 1 98.75 92 ASN B C 1
ATOM 1756 O O . ASN B 1 92 ? -3.186 2.277 2.83 1 98.75 92 ASN B O 1
ATOM 1760 N N . LEU B 1 93 ? -3.627 0.52 1.594 1 98.81 93 LEU B N 1
ATOM 1761 C CA . LEU B 1 93 ? -5.059 0.803 1.584 1 98.81 93 LEU B CA 1
ATOM 1762 C C . LEU B 1 93 ? -5.641 0.716 2.992 1 98.81 93 LEU B C 1
ATOM 1764 O O . LEU B 1 93 ? -6.449 1.556 3.387 1 98.81 93 LEU B O 1
ATOM 1768 N N . ASN B 1 94 ? -5.246 -0.246 3.814 1 98.19 94 ASN B N 1
ATOM 1769 C CA . ASN B 1 94 ? -5.711 -0.397 5.188 1 98.19 94 ASN B CA 1
ATOM 1770 C C . ASN B 1 94 ? -5.48 0.875 6 1 98.19 94 ASN B C 1
ATOM 1772 O O . ASN B 1 94 ? -6.375 1.326 6.719 1 98.19 94 ASN B O 1
ATOM 1776 N N . MET B 1 95 ? -4.352 1.439 5.844 1 98.62 95 MET B N 1
ATOM 1777 C CA . MET B 1 95 ? -3.979 2.621 6.617 1 98.62 95 MET B CA 1
ATOM 1778 C C . MET B 1 95 ? -4.914 3.787 6.309 1 98.62 95 MET B C 1
ATOM 1780 O O . MET B 1 95 ? -5.426 4.434 7.223 1 98.62 95 MET B O 1
ATOM 1784 N N . VAL B 1 96 ? -5.121 4.016 5.031 1 98.62 96 VAL B N 1
ATOM 1785 C CA . VAL B 1 96 ? -5.938 5.152 4.617 1 98.62 96 VAL B CA 1
ATOM 1786 C C . VAL B 1 96 ? -7.379 4.945 5.07 1 98.62 96 VAL B C 1
ATOM 1788 O O . VAL B 1 96 ? -8 5.863 5.617 1 98.62 96 VAL B O 1
ATOM 1791 N N . LEU B 1 97 ? -7.852 3.74 4.914 1 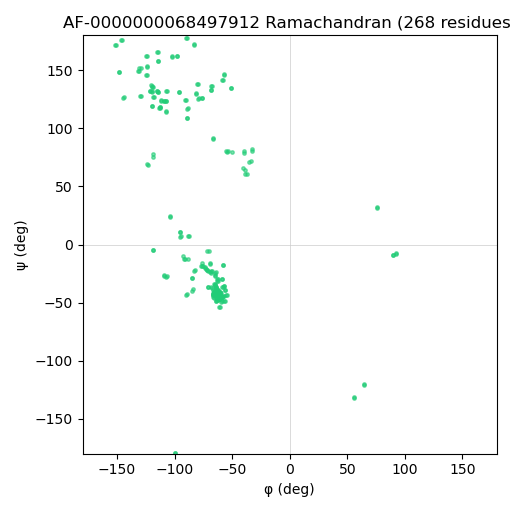98.06 97 LEU B N 1
ATOM 1792 C CA . LEU B 1 97 ? -9.234 3.471 5.289 1 98.06 97 LEU B CA 1
ATOM 1793 C C . LEU B 1 97 ? -9.422 3.592 6.801 1 98.06 97 LEU B C 1
ATOM 1795 O O . LEU B 1 97 ? -10.414 4.152 7.266 1 98.06 97 LEU B O 1
ATOM 1799 N N . GLU B 1 98 ? -8.484 3.059 7.547 1 97.06 98 GLU B N 1
ATOM 1800 C CA . GLU B 1 98 ? -8.555 3.182 9 1 97.06 98 GLU B CA 1
ATOM 1801 C C . GLU B 1 98 ? -8.562 4.645 9.43 1 97.06 98 GLU B C 1
ATOM 1803 O O . GLU B 1 98 ? -9.352 5.039 10.297 1 97.06 98 GLU B O 1
ATOM 1808 N N . LEU B 1 99 ? -7.695 5.406 8.828 1 97.31 99 LEU B N 1
ATOM 1809 C CA . LEU B 1 99 ? -7.586 6.824 9.156 1 97.31 99 LEU B CA 1
ATOM 1810 C C . LEU B 1 99 ? -8.914 7.535 8.922 1 97.31 99 LEU B C 1
ATOM 1812 O O . LEU B 1 99 ? -9.305 8.391 9.719 1 97.31 99 LEU B O 1
ATOM 1816 N N . LEU B 1 100 ? -9.633 7.148 7.902 1 97.06 100 LEU B N 1
ATOM 1817 C CA . LEU B 1 100 ? -10.852 7.84 7.488 1 97.06 100 LEU B CA 1
ATOM 1818 C C . LEU B 1 100 ? -12.055 7.344 8.281 1 97.06 100 LEU B C 1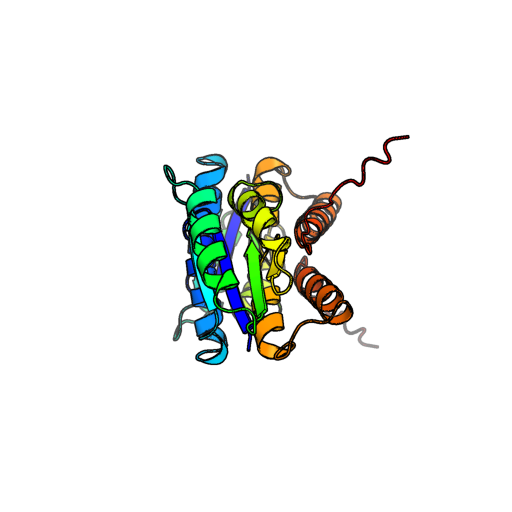
ATOM 1820 O O . LEU B 1 100 ? -12.992 8.109 8.539 1 97.06 100 LEU B O 1
ATOM 1824 N N . THR B 1 101 ? -12.023 6.094 8.734 1 96 101 THR B N 1
ATOM 1825 C CA . THR B 1 101 ? -13.242 5.512 9.281 1 96 101 THR B CA 1
ATOM 1826 C C . THR B 1 101 ? -13.156 5.398 10.805 1 96 101 THR B C 1
ATOM 1828 O O . THR B 1 101 ? -14.172 5.43 11.492 1 96 101 THR B O 1
ATOM 1831 N N . ARG B 1 102 ? -12 5.285 11.289 1 93.44 102 ARG B N 1
ATOM 1832 C CA . ARG B 1 102 ? -11.875 5.016 12.719 1 93.44 102 ARG B CA 1
ATOM 1833 C C . ARG B 1 102 ? -11.328 6.234 13.461 1 93.44 102 ARG B C 1
ATOM 1835 O O . ARG B 1 102 ? -11.633 6.441 14.633 1 93.44 102 ARG B O 1
ATOM 1842 N N . PHE B 1 103 ? -10.562 7.086 12.773 1 90.75 103 PHE B N 1
ATOM 1843 C CA . PHE B 1 103 ? -9.898 8.195 13.438 1 90.75 103 PHE B CA 1
ATOM 1844 C C . PHE B 1 103 ? -10.375 9.531 12.875 1 90.75 103 PHE B C 1
ATOM 1846 O O . PHE B 1 103 ? -9.625 10.219 12.18 1 90.75 103 PHE B O 1
ATOM 1853 N N . SER B 1 104 ? -11.484 9.938 13.258 1 81.81 104 SER B N 1
ATOM 1854 C CA . SER B 1 104 ? -12.094 11.141 12.711 1 81.81 104 SER B CA 1
ATOM 1855 C C . SER B 1 104 ? -11.562 12.391 13.398 1 81.81 104 SER B C 1
ATOM 1857 O O . SER B 1 104 ? -11.578 13.484 12.82 1 81.81 104 SER 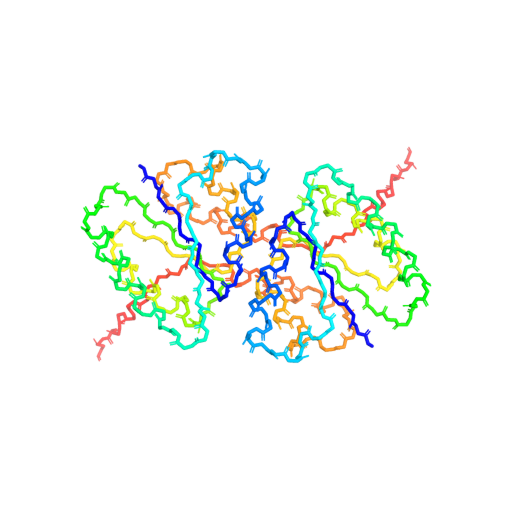B O 1
ATOM 1859 N N . ASP B 1 105 ? -11.062 12.234 14.602 1 87.25 105 ASP B N 1
ATOM 1860 C CA . ASP B 1 105 ? -10.547 13.359 15.375 1 87.25 105 ASP B CA 1
ATOM 1861 C C . ASP B 1 105 ? -9.023 13.438 15.289 1 87.25 105 ASP B C 1
ATOM 1863 O O . ASP B 1 105 ? -8.398 12.641 14.578 1 87.25 105 ASP B O 1
ATOM 1867 N N . GLU B 1 106 ? -8.508 14.398 15.961 1 91.56 106 GLU B N 1
ATOM 1868 C CA . GLU B 1 106 ? -7.055 14.523 16.031 1 91.56 106 GLU B CA 1
ATOM 1869 C C . GLU B 1 106 ? -6.418 13.266 16.609 1 91.56 106 GLU B C 1
ATOM 1871 O O . GLU B 1 106 ? -6.93 12.703 17.594 1 91.56 106 GLU B O 1
ATOM 1876 N N . LEU B 1 107 ? -5.328 12.938 16.047 1 94.62 107 LEU B N 1
ATOM 1877 C CA . LEU B 1 107 ? -4.684 11.695 16.484 1 94.62 107 LEU B CA 1
ATOM 1878 C C . LEU B 1 107 ? -3.936 11.898 17.797 1 94.62 107 LEU B C 1
ATOM 1880 O O . LEU B 1 107 ? -3.08 12.781 17.891 1 94.62 107 LEU B O 1
ATOM 1884 N N . THR B 1 108 ? -4.246 11.094 18.734 1 94.62 108 THR B N 1
ATOM 1885 C CA . THR B 1 108 ? -3.426 10.984 19.938 1 94.62 108 THR B CA 1
ATOM 1886 C C . THR B 1 108 ? -2.248 10.039 19.703 1 94.62 108 THR B C 1
ATOM 1888 O O . THR B 1 108 ? -2.168 9.383 18.656 1 94.62 108 THR B O 1
ATOM 1891 N N . VAL B 1 109 ? -1.378 9.984 20.656 1 93.75 109 VAL B N 1
ATOM 1892 C CA . VAL B 1 109 ? -0.251 9.062 20.578 1 93.75 109 VAL B CA 1
ATOM 1893 C C . VAL B 1 109 ? -0.764 7.629 20.5 1 93.75 109 VAL B C 1
ATOM 1895 O O . VAL B 1 109 ? -0.244 6.816 19.734 1 93.75 109 VAL B O 1
ATOM 1898 N N . GLU B 1 110 ? -1.733 7.395 21.25 1 95.88 110 GLU B N 1
ATOM 1899 C CA . GLU B 1 110 ? -2.338 6.066 21.234 1 95.88 110 GLU B CA 1
ATOM 1900 C C . GLU B 1 110 ? -2.959 5.75 19.875 1 95.88 110 GLU B C 1
ATOM 1902 O O . GLU B 1 110 ? -2.875 4.617 19.391 1 95.88 110 GLU B O 1
ATOM 1907 N N . ASP B 1 111 ? -3.594 6.723 19.281 1 97 111 ASP B N 1
ATOM 1908 C CA . ASP B 1 111 ? -4.191 6.551 17.969 1 97 111 ASP B CA 1
ATOM 1909 C C . ASP B 1 111 ? -3.131 6.227 16.922 1 97 111 ASP B C 1
ATOM 1911 O O . ASP B 1 111 ? -3.357 5.398 16.031 1 97 111 ASP B O 1
ATOM 1915 N N . ILE B 1 112 ? -2.025 6.879 17.047 1 97.25 112 ILE B N 1
ATOM 1916 C CA . ILE B 1 112 ? -0.922 6.684 16.109 1 97.25 112 ILE B CA 1
ATOM 1917 C C . ILE B 1 112 ? -0.443 5.234 16.172 1 97.25 112 ILE B C 1
ATOM 1919 O O . ILE B 1 112 ? -0.286 4.578 15.141 1 97.25 112 ILE B O 1
ATOM 1923 N N . ASP B 1 113 ? -0.261 4.77 17.359 1 97.38 113 ASP B N 1
ATOM 1924 C CA . ASP B 1 113 ? 0.172 3.387 17.547 1 97.38 113 ASP B CA 1
ATOM 1925 C C . ASP B 1 113 ? -0.86 2.41 16.984 1 97.38 113 ASP B C 1
ATOM 1927 O O . ASP B 1 113 ? -0.504 1.436 16.312 1 97.38 113 ASP B O 1
ATOM 1931 N N . GLN B 1 114 ? -2.035 2.658 17.25 1 97.56 114 GLN B N 1
ATOM 1932 C CA . GLN B 1 114 ? -3.105 1.784 16.781 1 97.56 114 GLN B CA 1
ATOM 1933 C C . GLN B 1 114 ? -3.193 1.784 15.258 1 97.56 114 GLN B C 1
ATOM 1935 O O . GLN B 1 114 ? -3.391 0.735 14.641 1 97.56 114 GLN B O 1
ATOM 1940 N N . LEU B 1 115 ? -3.07 2.947 14.672 1 98.06 115 LEU B N 1
ATOM 1941 C CA . LEU B 1 115 ? -3.105 3.061 13.219 1 98.06 115 LEU B CA 1
ATOM 1942 C C . LEU B 1 115 ? -1.999 2.229 12.586 1 98.06 115 LEU B C 1
ATOM 1944 O O . LEU B 1 115 ? -2.244 1.487 11.625 1 98.06 115 LEU B O 1
ATOM 1948 N N . VAL B 1 116 ? -0.81 2.322 13.125 1 98.25 116 VAL B N 1
ATOM 1949 C CA . VAL B 1 116 ? 0.33 1.568 12.617 1 98.25 116 VAL B CA 1
ATOM 1950 C C . VAL B 1 116 ? 0.071 0.072 12.766 1 98.25 116 VAL B C 1
ATOM 1952 O O . VAL B 1 116 ? 0.261 -0.697 11.82 1 98.25 116 VAL B O 1
ATOM 1955 N N . GLU B 1 117 ? -0.427 -0.277 13.867 1 97.81 117 GLU B N 1
ATOM 1956 C CA . GLU B 1 117 ? -0.693 -1.686 14.148 1 97.81 117 GLU B CA 1
ATOM 1957 C C . GLU B 1 117 ? -1.754 -2.244 13.203 1 97.81 117 GLU B C 1
ATOM 1959 O O . GLU B 1 117 ? -1.58 -3.322 12.633 1 97.81 117 GLU B O 1
ATOM 1964 N N . GLU B 1 118 ? -2.797 -1.535 13.086 1 96.88 118 GLU B N 1
ATOM 1965 C CA . GLU B 1 118 ? -3.877 -1.991 12.211 1 96.88 118 GLU B CA 1
ATOM 1966 C C . GLU B 1 118 ? -3.43 -2.043 10.758 1 96.88 118 GLU B C 1
ATOM 1968 O O . GLU B 1 118 ? -3.85 -2.924 10 1 96.88 118 GLU B O 1
ATOM 1973 N N . SER B 1 119 ? -2.627 -1.079 10.375 1 98.19 119 SER B N 1
ATOM 1974 C CA . SER B 1 119 ? -2.084 -1.055 9.016 1 98.19 119 SER B CA 1
ATOM 1975 C C . SER B 1 119 ? -1.203 -2.271 8.75 1 98.19 119 SER B C 1
ATOM 1977 O O . SER B 1 119 ? -1.282 -2.881 7.684 1 98.19 119 SER B O 1
ATOM 1979 N N . ARG B 1 120 ? -0.437 -2.645 9.742 1 98.44 120 ARG B N 1
ATOM 1980 C CA . ARG B 1 120 ? 0.436 -3.809 9.648 1 98.44 120 ARG B CA 1
ATOM 1981 C C . ARG B 1 120 ? -0.373 -5.102 9.656 1 98.44 120 ARG B C 1
ATOM 1983 O O . ARG B 1 120 ? -0.052 -6.047 8.938 1 98.44 120 ARG B O 1
ATOM 1990 N N . ARG B 1 121 ? -1.39 -5.094 10.398 1 97.25 121 ARG B N 1
ATOM 1991 C CA . ARG B 1 121 ? -2.207 -6.297 10.547 1 97.25 121 ARG B CA 1
ATOM 1992 C C . ARG B 1 121 ? -2.836 -6.699 9.219 1 97.25 121 ARG B C 1
ATOM 1994 O O . ARG B 1 121 ? -3.049 -7.887 8.961 1 97.25 121 ARG B O 1
ATOM 2001 N N . GLY B 1 122 ? -3.072 -5.715 8.406 1 97.25 122 GLY B N 1
ATOM 2002 C CA . GLY B 1 122 ? -3.664 -5.984 7.109 1 97.25 122 GLY B CA 1
ATOM 2003 C C . GLY B 1 122 ? -2.727 -6.715 6.168 1 97.25 122 GLY B C 1
ATOM 2004 O O . GLY B 1 122 ? -3.162 -7.266 5.152 1 97.25 122 GLY B O 1
ATOM 2005 N N . ILE B 1 123 ? -1.428 -6.723 6.484 1 98.5 123 ILE B N 1
ATOM 2006 C CA . ILE B 1 123 ? -0.427 -7.391 5.66 1 98.5 123 ILE B CA 1
ATOM 2007 C C . ILE B 1 123 ? -0.274 -8.844 6.105 1 98.5 123 ILE B C 1
ATOM 2009 O O . ILE B 1 123 ? 0.288 -9.117 7.172 1 98.5 123 ILE B O 1
ATOM 2013 N N . GLN B 1 124 ? -0.783 -9.734 5.199 1 97.25 124 GLN B N 1
ATOM 2014 C CA . GLN B 1 124 ? -0.824 -11.141 5.57 1 97.25 124 GLN B CA 1
ATOM 2015 C C . GLN B 1 124 ? -0.648 -12.039 4.352 1 97.25 124 GLN B C 1
ATOM 2017 O O . GLN B 1 124 ? -1.017 -11.656 3.236 1 97.25 124 GLN B O 1
ATOM 2022 N N . SER B 1 125 ? -0.005 -13.25 4.645 1 97.88 125 SER B N 1
ATOM 2023 C CA . SER B 1 125 ? -0.173 -14.367 3.715 1 97.88 125 SER B CA 1
ATOM 2024 C C . SER B 1 125 ? -1.543 -15.016 3.873 1 97.88 125 SER B C 1
ATOM 2026 O O . SER B 1 125 ? -1.946 -15.359 4.984 1 97.88 125 SER B O 1
ATOM 2028 N N . VAL B 1 126 ? -2.252 -15.109 2.795 1 96 126 VAL B N 1
ATOM 2029 C CA . VAL B 1 126 ? -3.648 -15.531 2.877 1 96 126 VAL B CA 1
ATOM 2030 C C . VAL B 1 126 ? -3.811 -16.906 2.24 1 96 126 VAL B C 1
ATOM 2032 O O . VAL B 1 126 ? -3.365 -17.141 1.113 1 96 126 VAL B O 1
ATOM 2035 N N . THR B 1 127 ? -4.332 -17.844 2.959 1 90 127 THR B N 1
ATOM 2036 C CA . THR B 1 127 ? -4.629 -19.172 2.434 1 90 127 THR B CA 1
ATOM 2037 C C . THR B 1 127 ? -6.055 -19.594 2.793 1 90 127 THR B C 1
ATOM 2039 O O . THR B 1 127 ? -6.641 -19.062 3.738 1 90 127 THR B O 1
ATOM 2042 N N . LEU B 1 128 ? -6.656 -20.438 1.967 1 81.62 128 LEU B N 1
ATOM 2043 C CA . LEU B 1 128 ? -7.984 -20.969 2.24 1 81.62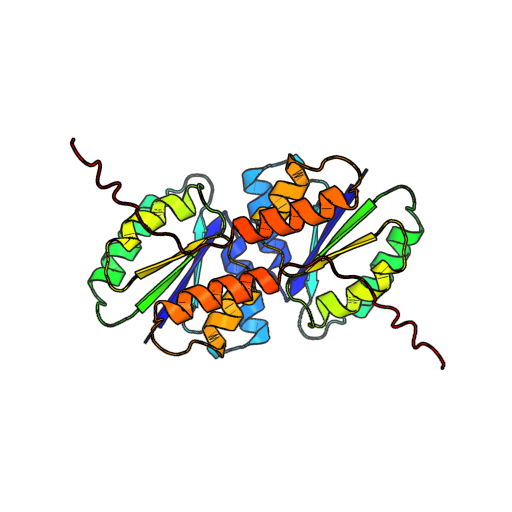 128 LEU B CA 1
ATOM 2044 C C . LEU B 1 128 ? -7.961 -21.891 3.463 1 81.62 128 LEU B C 1
ATOM 2046 O O . LEU B 1 128 ? -7.07 -22.734 3.596 1 81.62 128 LEU B O 1
ATOM 2050 N N . GLN B 1 129 ? -8.195 -21.375 4.648 1 64.19 129 GLN B N 1
ATOM 2051 C CA . GLN B 1 129 ? -8.289 -22.281 5.777 1 64.19 129 GLN B CA 1
ATOM 2052 C C . GLN B 1 129 ? -9.336 -23.359 5.527 1 64.19 129 GLN B C 1
ATOM 2054 O O . GLN B 1 129 ? -10.492 -23.047 5.215 1 64.19 129 GLN B O 1
ATOM 2059 N N . ILE B 1 130 ? -9.094 -24.375 4.832 1 50.91 130 ILE B N 1
ATOM 2060 C CA . ILE B 1 130 ? -10.055 -25.469 4.977 1 50.91 130 ILE B CA 1
ATOM 2061 C C . ILE B 1 130 ? -10.273 -25.766 6.457 1 50.91 130 ILE B C 1
ATOM 2063 O O . ILE B 1 130 ? -9.328 -26.156 7.16 1 50.91 130 ILE B O 1
ATOM 2067 N N . LYS B 1 131 ? -11.07 -24.969 7.074 1 43.88 131 LYS B N 1
ATOM 2068 C CA . LYS B 1 131 ? -11.508 -25.438 8.383 1 43.88 131 LYS B CA 1
ATOM 2069 C C . LYS B 1 131 ? -11.789 -26.938 8.352 1 43.88 131 LYS B C 1
ATOM 2071 O O . LYS B 1 131 ? -12.633 -27.406 7.586 1 43.88 131 LYS B O 1
ATOM 2076 N N . GLU B 1 132 ? -10.766 -27.719 8.445 1 37.16 132 GLU B N 1
ATOM 2077 C CA . GLU B 1 132 ? -11.117 -29.062 8.891 1 37.16 132 GLU B CA 1
ATOM 2078 C C . GLU B 1 132 ? -12.203 -29.016 9.961 1 37.16 132 GLU B C 1
ATOM 2080 O O . GLU B 1 132 ? -11.969 -28.562 11.086 1 37.16 132 GLU B O 1
ATOM 2085 N N . GLU B 1 133 ? -13.281 -28.531 9.688 1 35.94 133 GLU B N 1
ATOM 2086 C CA . GLU B 1 133 ? -14.352 -28.938 10.602 1 35.94 133 GLU B CA 1
ATOM 2087 C C . GLU B 1 133 ? -14.133 -30.359 11.117 1 35.94 133 GLU B C 1
ATOM 2089 O O . GLU B 1 133 ? -14.086 -31.312 10.344 1 35.94 133 GLU B O 1
ATOM 2094 N N . GLU B 1 134 ? -13.305 -30.484 12.062 1 35.22 134 GLU B N 1
ATOM 2095 C CA . GLU B 1 134 ? -13.422 -31.688 12.883 1 35.22 134 GLU B CA 1
ATOM 2096 C C . GLU B 1 134 ? -14.883 -32.094 13.062 1 35.22 134 GLU B C 1
ATOM 2098 O O . GLU B 1 134 ? -15.672 -31.344 13.648 1 35.22 134 GLU B O 1
ATOM 2103 N N . VAL B 1 135 ? -15.469 -32.562 12.055 1 28.91 135 VAL B N 1
ATOM 2104 C CA . VAL B 1 135 ? -16.641 -33.406 12.328 1 28.91 135 VAL B CA 1
ATOM 2105 C C . VAL B 1 135 ? -16.375 -34.281 13.547 1 28.91 135 VAL B C 1
ATOM 2107 O O . VAL B 1 135 ? -15.594 -35.25 13.461 1 28.91 135 VAL B O 1
ATOM 2110 N N . PHE B 1 136 ? -16.203 -33.531 14.727 1 27.53 136 PHE B N 1
ATOM 2111 C CA . PHE B 1 136 ? -16.609 -34.406 15.82 1 27.53 136 PHE B CA 1
ATOM 2112 C C . PHE B 1 136 ? -18.125 -34.625 15.797 1 27.53 136 PHE B C 1
ATOM 2114 O O . PHE B 1 136 ? -18.875 -33.75 15.344 1 27.53 136 PHE B O 1
#

Radius of gyration: 19.27 Å; Cα contacts (8 Å, |Δi|>4): 504; chains: 2; bounding box: 49×64×44 Å

Foldseek 3Di:
DEAEEEEEADCVQVVLLVVLCVVPNCLCVRYYYYHDYPPDALLVVLVVVLVVCVVVLVYAYEYEYEAPPDRNQVSNVVSVVRPRYHYYYNDDNQLVNCCSPVPPDRADPVNVVVSVVRRVVVDDDDDDPPPPPPPD/DEAEEEEEADCVQVVLLVVLCVVPNCLCVRYYYYHDYPPDALLVVLVVVLVVCVVVLPYAYEYEYEAPPDRNQVSNVVSVVRVRYHYYYNDDNQLVNCCSPPPPDRDDPVNVVVSVVRRVVVDDDDDDPPPPPPPD

Organism: Clostridioides difficile (strain 630) (NCBI:txid272563)